Protein AF-A0A0F8VY96-F1 (afdb_monomer)

Organism: NCBI:txid412755

Foldseek 3Di:
DDDDDDDDDDDDDDDDDPPPDPPPDDDPPDDDDPPDDPVPCDQNNDPDDDQWHDDPPDIDGDDDDAAAADDQQAPQFRAWDDWDWAADVVVGWIKIWTWTAGPVRFWIWIFIDTDDPNDHGHRHPGTPDTDDGPFARKDWDADPPSWIWIDRPVDIDIHNPPDDDDPDDPPPPPPPPPPPPPVVPPPPPPDDD

Nearest PDB structures (foldseek):
  5flw-assembly2_B  TM=4.991E-01  e=1.238E+00  Bifidobacterium bifidum S17
  2ydp-assembly3_C  TM=4.463E-01  e=1.307E+00  Fusarium graminearum
  1db2-assembly1_A  TM=4.962E-01  e=1.716E+00  Homo sapiens
  6l4j-assembly2_B  TM=4.938E-01  e=2.133E+00  Dioscoreophyllum cumminsii
  4uer-assembly1_b  TM=5.150E-01  e=7.463E+00  Lachancea kluyveri

Radius of gyration: 34.17 Å; Cα contacts (8 Å, |Δi|>4): 225; chains: 1; bounding box: 110×85×67 Å

pLDDT: mean 72.34, std 17.38, range [39.09, 95.19]

Solvent-accessible surface area (backbone atoms only — not comparable to full-atom values): 12944 Å² total; per-residue (Å²): 138,84,84,80,81,84,84,80,83,81,78,85,76,85,77,78,79,82,74,91,74,77,77,86,74,77,79,86,84,75,82,90,66,90,87,58,62,91,85,62,70,49,95,85,61,70,88,79,65,77,67,41,40,85,51,88,99,44,78,38,73,53,87,78,86,74,62,61,46,80,64,82,47,24,82,78,31,63,43,74,78,37,72,44,80,48,76,45,80,82,73,74,46,40,38,38,39,33,38,19,19,32,89,87,61,54,46,41,34,34,25,38,23,65,53,55,81,82,45,53,30,61,29,65,86,39,76,78,46,75,53,63,77,76,47,50,86,46,50,76,44,81,44,86,89,81,22,40,35,39,38,24,89,79,54,77,48,74,46,60,76,96,63,75,84,84,89,73,82,84,80,82,65,94,64,73,83,76,76,70,68,68,73,70,66,72,73,74,80,78,75,90,130

Sequence (193 aa):
MKVLALIISLFFFSISTVQADGFFSYLFSGKWNPSEEPLLIGQNGFQDIQNLRYFQNHLRGVKGDIKVTETIANTPYYKPRSAYHFTKDNPTETHIIAQFFNEDLDDSVLSQNVTPPPNAGEFSGITLHQDVPGSKVGSFATVSGGNLAYANGEEVLIWGGNERPVHGFLLGIDQAADHWTEVYQNNSNTSVS

Secondary structure (DSSP, 8-state):
-------------------S-------------TTS-TT---TT--SS-SSEEEETTEEEEPPP----BSS-SSSS--EEEEEEEEEETTTTEEEEEEEEE-SSSS-EEEEEE-PPTTS-B-STT-EEEEPPTT----EEEEETTTEEEEE-SS-EEEE--S-----------S--SSSSSSTTTSSSS----

Mean predicted aligned error: 18.15 Å

Structure (mmCIF, N/CA/C/O backbone):
data_AF-A0A0F8VY96-F1
#
_entry.id   AF-A0A0F8VY96-F1
#
loop_
_atom_site.group_PDB
_atom_site.id
_atom_site.type_symbol
_atom_site.label_atom_id
_atom_site.label_alt_id
_atom_site.label_comp_id
_atom_site.label_asym_id
_atom_site.label_entity_id
_atom_site.label_seq_id
_atom_site.pdbx_PDB_ins_code
_atom_site.Cartn_x
_atom_site.Cartn_y
_atom_site.Cartn_z
_atom_site.occupancy
_atom_site.B_iso_or_equiv
_atom_site.auth_seq_id
_atom_site.auth_comp_id
_atom_site.auth_asym_id
_atom_site.auth_atom_id
_atom_site.pdbx_PDB_model_num
ATOM 1 N N . MET A 1 1 ? -22.929 72.404 -22.231 1.00 42.41 1 MET A N 1
ATOM 2 C CA . MET A 1 1 ? -22.158 71.684 -21.195 1.00 42.41 1 MET A CA 1
ATOM 3 C C . MET A 1 1 ? -22.998 70.514 -20.717 1.00 42.41 1 MET A C 1
ATOM 5 O O . MET A 1 1 ? -24.019 70.738 -20.085 1.00 42.41 1 MET A O 1
ATOM 9 N N . LYS A 1 2 ? -22.659 69.292 -21.139 1.00 39.09 2 LYS A N 1
ATOM 10 C CA . LYS A 1 2 ? -23.400 68.071 -20.793 1.00 39.09 2 LYS A CA 1
ATOM 11 C C . LYS A 1 2 ? -22.703 67.423 -19.600 1.00 39.09 2 LYS A C 1
ATOM 13 O O . LYS A 1 2 ? -21.535 67.065 -19.702 1.00 39.09 2 LYS A O 1
ATOM 18 N N . VAL A 1 3 ? -23.409 67.346 -18.477 1.00 39.41 3 VAL A N 1
ATOM 19 C CA . VAL A 1 3 ? -22.953 66.686 -17.252 1.00 39.41 3 VAL A CA 1
ATOM 20 C C . VAL A 1 3 ? -23.046 65.180 -17.486 1.00 39.41 3 VAL A C 1
ATOM 22 O O . VAL A 1 3 ? -24.135 64.655 -17.704 1.00 39.41 3 VAL A O 1
ATOM 25 N N . LEU A 1 4 ? -21.900 64.503 -17.515 1.00 40.12 4 LEU A N 1
ATOM 26 C CA . LEU A 1 4 ? -21.822 63.050 -17.618 1.00 40.12 4 LEU A CA 1
ATOM 27 C C . LEU A 1 4 ? -21.999 62.471 -16.209 1.00 40.12 4 LEU A C 1
ATOM 29 O O . LEU A 1 4 ? -21.139 62.645 -15.349 1.00 40.12 4 LEU A O 1
ATOM 33 N N . ALA A 1 5 ? -23.144 61.837 -15.964 1.00 49.69 5 ALA A N 1
ATOM 34 C CA . ALA A 1 5 ? -23.436 61.160 -14.709 1.00 49.69 5 ALA A CA 1
ATOM 35 C C . ALA A 1 5 ? -22.609 59.865 -14.610 1.00 49.69 5 ALA A C 1
ATOM 37 O O . ALA A 1 5 ? -22.782 58.945 -15.408 1.00 49.69 5 ALA A O 1
ATOM 38 N N . LEU A 1 6 ? -21.703 59.806 -13.634 1.00 42.72 6 LEU A N 1
ATOM 39 C CA . LEU A 1 6 ? -20.958 58.605 -13.264 1.00 42.72 6 LEU A CA 1
ATOM 40 C C . LEU A 1 6 ? -21.885 57.686 -12.449 1.00 42.72 6 LEU A C 1
ATOM 42 O O . LEU A 1 6 ? -22.202 57.984 -11.300 1.00 42.72 6 LEU A O 1
ATOM 46 N N . ILE A 1 7 ? -22.336 56.581 -13.043 1.00 55.09 7 ILE A N 1
ATOM 47 C CA . ILE A 1 7 ? -23.104 55.542 -12.345 1.00 55.09 7 ILE A CA 1
ATOM 48 C C . ILE A 1 7 ? -22.102 54.584 -11.690 1.00 55.09 7 ILE A C 1
ATOM 50 O O . ILE A 1 7 ? -21.487 53.762 -12.365 1.00 55.09 7 ILE A O 1
ATOM 54 N N . ILE A 1 8 ? -21.918 54.703 -10.374 1.00 48.12 8 ILE A N 1
ATOM 55 C CA . ILE A 1 8 ? -21.163 53.737 -9.565 1.00 48.12 8 ILE A CA 1
ATOM 56 C C . ILE A 1 8 ? -22.141 52.640 -9.130 1.00 48.12 8 ILE A C 1
ATOM 58 O O . ILE A 1 8 ? -23.014 52.868 -8.296 1.00 48.12 8 ILE A O 1
ATOM 62 N N . SER A 1 9 ? -22.008 51.450 -9.714 1.00 46.00 9 SER A N 1
ATOM 63 C CA . SER A 1 9 ? -22.753 50.257 -9.302 1.00 46.00 9 SER A CA 1
ATOM 64 C C . SER A 1 9 ? -22.149 49.693 -8.010 1.00 46.00 9 SER A C 1
ATOM 66 O O . SER A 1 9 ? -21.120 49.021 -8.050 1.00 46.00 9 SER A O 1
ATOM 68 N N . LEU A 1 10 ? -22.779 49.963 -6.863 1.00 45.22 10 LEU A N 1
ATOM 69 C CA . LEU A 1 10 ? -22.462 49.311 -5.587 1.00 45.22 10 LEU A CA 1
ATOM 70 C C . LEU A 1 10 ? -22.992 47.868 -5.600 1.00 45.22 10 LEU A C 1
ATOM 72 O O . LEU A 1 10 ? -24.184 47.630 -5.418 1.00 45.22 10 LEU A O 1
ATOM 76 N N . PHE A 1 11 ? -22.100 46.898 -5.806 1.00 42.88 11 PHE A N 1
ATOM 77 C CA . PHE A 1 11 ? -22.381 45.496 -5.501 1.00 42.88 11 PHE A CA 1
ATOM 78 C C . PHE A 1 11 ? -22.393 45.319 -3.979 1.00 42.88 11 PHE A C 1
ATOM 80 O O . PHE A 1 11 ? -21.357 45.420 -3.323 1.00 42.88 11 PHE A O 1
ATOM 87 N N . PHE A 1 12 ? -23.568 45.054 -3.413 1.00 46.31 12 PHE A N 1
ATOM 88 C CA . PHE A 1 12 ? -23.690 44.607 -2.030 1.00 46.31 12 PHE A CA 1
ATOM 89 C C . PHE A 1 12 ? -23.151 43.176 -1.923 1.00 46.31 12 PHE A C 1
ATOM 91 O O . PHE A 1 12 ? -23.836 42.219 -2.272 1.00 46.31 12 PHE A O 1
ATOM 98 N N . PHE A 1 13 ? -21.919 43.026 -1.438 1.00 46.69 13 PHE A N 1
ATOM 99 C CA . PHE A 1 13 ? -21.461 41.765 -0.865 1.00 46.69 13 PHE A CA 1
ATOM 100 C C . PHE A 1 13 ? -21.937 41.711 0.587 1.00 46.69 13 PHE A C 1
ATOM 102 O O . PHE A 1 13 ? -21.461 42.463 1.437 1.00 46.69 13 PHE A O 1
ATOM 109 N N . SER A 1 14 ? -22.888 40.830 0.884 1.00 46.50 14 SER A N 1
ATOM 110 C CA . SER A 1 14 ? -23.188 40.464 2.265 1.00 46.50 14 SER A CA 1
ATOM 111 C C . SER A 1 14 ? -22.054 39.579 2.781 1.00 46.50 14 SER A C 1
ATOM 113 O O . SER A 1 14 ? -21.974 38.402 2.443 1.00 46.50 14 SER A O 1
ATOM 115 N N . ILE A 1 15 ? -21.162 40.150 3.590 1.00 59.47 15 ILE A N 1
ATOM 116 C CA . ILE A 1 15 ? -20.252 39.379 4.438 1.00 59.47 15 ILE A CA 1
ATOM 117 C C . ILE A 1 15 ? -21.060 38.965 5.665 1.00 59.47 15 ILE A C 1
ATOM 119 O O . ILE A 1 15 ? -21.413 39.803 6.493 1.00 59.47 15 ILE A O 1
ATOM 123 N N . SER A 1 16 ? -21.378 37.679 5.788 1.00 50.84 16 SER A N 1
ATOM 124 C CA . SER A 1 16 ? -21.842 37.135 7.060 1.00 50.84 16 SER A CA 1
ATOM 125 C C . SER A 1 16 ? -20.653 37.057 8.013 1.00 50.84 16 SER A C 1
ATOM 127 O O . SER A 1 16 ? -19.744 36.248 7.822 1.00 50.84 16 SER A O 1
ATOM 129 N N . THR A 1 17 ? -20.655 37.891 9.048 1.00 48.28 17 THR A N 1
ATOM 130 C CA . THR A 1 17 ? -19.824 37.686 10.233 1.00 48.28 17 THR A CA 1
ATOM 131 C C . THR A 1 17 ? -20.293 36.403 10.915 1.00 48.28 17 THR A C 1
ATOM 133 O O . THR A 1 17 ? -21.413 36.353 11.424 1.00 48.28 17 THR A O 1
ATOM 136 N N . VAL A 1 18 ? -19.467 35.355 10.927 1.00 47.47 18 VAL A N 1
ATOM 137 C CA . VAL A 1 18 ? -19.698 34.219 11.826 1.00 47.47 18 VAL A CA 1
ATOM 138 C C . VAL A 1 18 ? -19.405 34.732 13.229 1.00 47.47 18 VAL A C 1
ATOM 140 O O . VAL A 1 18 ? -18.251 34.871 13.628 1.00 47.47 18 VAL A O 1
ATOM 143 N N . GLN A 1 19 ? -20.465 35.098 13.945 1.00 46.72 19 GLN A N 1
ATOM 144 C CA . GLN A 1 19 ? -20.407 35.365 15.371 1.00 46.72 19 GLN A CA 1
ATOM 145 C C . GLN A 1 19 ? -19.956 34.068 16.051 1.00 46.72 19 GLN A C 1
ATOM 147 O O . GLN A 1 19 ? -20.695 33.085 16.098 1.00 46.72 19 GLN A O 1
ATOM 152 N N . ALA A 1 20 ? -18.718 34.059 16.538 1.00 54.19 20 ALA A N 1
ATOM 153 C CA . ALA A 1 20 ? -18.257 33.068 17.490 1.00 54.19 20 ALA A CA 1
ATOM 154 C C . ALA A 1 20 ? -18.975 33.341 18.814 1.00 54.19 20 ALA A C 1
ATOM 156 O O . ALA A 1 20 ? -18.515 34.153 19.599 1.00 54.19 20 ALA A O 1
ATOM 157 N N . ASP A 1 21 ? -20.154 32.746 18.973 1.00 51.22 21 ASP A N 1
ATOM 158 C CA . ASP A 1 21 ? -20.778 32.418 20.259 1.00 51.22 21 ASP A CA 1
ATOM 159 C C . ASP A 1 21 ? -21.933 31.443 19.996 1.00 51.22 21 ASP A C 1
ATOM 161 O O . ASP A 1 21 ? -23.112 31.694 20.244 1.00 51.22 21 ASP A O 1
ATOM 165 N N . GLY A 1 22 ? -21.579 30.295 19.418 1.00 42.56 22 GLY A N 1
ATOM 166 C CA . GLY A 1 22 ? -22.449 29.131 19.414 1.00 42.56 22 GLY A CA 1
ATOM 167 C C . GLY A 1 22 ? -22.366 28.469 20.781 1.00 42.56 22 GLY A C 1
ATOM 168 O O . GLY A 1 22 ? -21.497 27.631 21.006 1.00 42.56 22 GLY A O 1
ATOM 169 N N . PHE A 1 23 ? -23.262 28.826 21.700 1.00 42.69 23 PHE A N 1
ATOM 170 C CA . PHE A 1 23 ? -23.574 27.926 22.805 1.00 42.69 23 PHE A CA 1
ATOM 171 C C . PHE A 1 23 ? -24.008 26.591 22.192 1.00 42.69 23 PHE A C 1
ATOM 173 O O . PHE A 1 23 ? -25.037 26.511 21.520 1.00 42.69 23 PHE A O 1
ATOM 180 N N . PHE A 1 24 ? -23.221 25.540 22.410 1.00 45.12 24 PHE A N 1
ATOM 181 C CA . PHE A 1 24 ? -23.640 24.174 22.135 1.00 45.12 24 PHE A CA 1
ATOM 182 C C . PHE A 1 24 ? -24.755 23.809 23.123 1.00 45.12 24 PHE A C 1
ATOM 184 O O . PHE A 1 24 ? -24.505 23.256 24.191 1.00 45.12 24 PHE A O 1
ATOM 191 N N . SER A 1 25 ? -26.000 24.169 22.809 1.00 51.28 25 SER A N 1
ATOM 192 C CA . SER A 1 25 ? -27.158 23.622 23.506 1.00 51.28 25 SER A CA 1
ATOM 193 C C . SER A 1 25 ? -27.548 22.321 22.814 1.00 51.28 25 SER A C 1
ATOM 195 O O . SER A 1 25 ? -28.186 22.319 21.759 1.00 51.28 25 SER A O 1
ATOM 197 N N . TYR A 1 26 ? -27.138 21.204 23.396 1.00 50.28 26 TYR A N 1
ATOM 198 C CA . TYR A 1 26 ? -27.617 19.887 23.003 1.00 50.28 26 TYR A CA 1
ATOM 199 C C . TYR A 1 26 ? -29.055 19.764 23.520 1.00 50.28 26 TYR A C 1
ATOM 201 O O . TYR A 1 26 ? -29.298 19.808 24.726 1.00 50.28 26 TYR A O 1
ATOM 209 N N . LEU A 1 27 ? -30.028 19.663 22.615 1.00 45.12 27 LEU A N 1
ATOM 210 C CA . LEU A 1 27 ? -31.379 19.246 22.979 1.00 45.12 27 LEU A CA 1
ATOM 211 C C . LEU A 1 27 ? -31.286 17.813 23.514 1.00 45.12 27 LEU A C 1
ATOM 213 O O . LEU A 1 27 ? -31.007 16.883 22.762 1.00 45.12 27 LEU A O 1
ATOM 217 N N . PHE A 1 28 ? -31.503 17.646 24.819 1.00 48.88 28 PHE A N 1
ATOM 218 C CA . PHE A 1 28 ? -31.602 16.339 25.461 1.00 48.88 28 PHE A CA 1
ATOM 219 C C . PHE A 1 28 ? -32.801 15.577 24.882 1.00 48.88 28 PHE A C 1
ATOM 221 O O . PHE A 1 28 ? -33.939 15.785 25.302 1.00 48.88 28 PHE A O 1
ATOM 228 N N . SER A 1 29 ? -32.566 14.684 23.921 1.00 56.28 29 SER A N 1
ATOM 229 C CA . SER A 1 29 ? -33.579 13.736 23.454 1.00 56.28 29 SER A CA 1
ATOM 230 C C . SER A 1 29 ? -33.400 12.385 24.148 1.00 56.28 29 SER A C 1
ATOM 232 O O . SER A 1 29 ? -32.994 11.399 23.535 1.00 56.28 29 SER A O 1
ATOM 234 N N . GLY A 1 30 ? -33.705 12.340 25.444 1.00 52.94 30 GLY A N 1
ATOM 235 C CA . GLY A 1 30 ? -33.857 11.089 26.182 1.00 52.94 30 GLY A CA 1
ATOM 236 C C . GLY A 1 30 ? -35.336 10.768 26.375 1.00 52.94 30 GLY A C 1
ATOM 237 O O . GLY A 1 30 ? -36.088 11.598 26.885 1.00 52.94 30 GLY A O 1
ATOM 238 N N . LYS A 1 31 ? -35.787 9.568 25.988 1.00 61.81 31 LYS A N 1
ATOM 239 C CA . LYS A 1 31 ? -37.123 9.086 26.369 1.00 61.81 31 LYS A CA 1
ATOM 240 C C . LYS A 1 31 ? -37.030 8.468 27.761 1.00 61.81 31 LYS A C 1
ATOM 242 O O . LYS A 1 31 ? -36.370 7.450 27.940 1.00 61.81 31 LYS A O 1
ATOM 247 N N . TRP A 1 32 ? -37.709 9.066 28.733 1.00 58.72 32 TRP A N 1
ATOM 248 C CA . TRP A 1 32 ? -37.925 8.458 30.045 1.00 58.72 32 TRP A CA 1
ATOM 249 C C . TRP A 1 32 ? -38.667 7.121 29.872 1.00 58.72 32 TRP A C 1
ATOM 251 O O . TRP A 1 32 ? -39.792 7.103 29.368 1.00 58.72 32 TRP A O 1
ATOM 261 N N . ASN A 1 33 ? -38.031 6.006 30.246 1.00 60.75 33 ASN A N 1
ATOM 262 C CA . ASN A 1 33 ? -38.620 4.664 30.195 1.00 60.75 33 ASN A CA 1
ATOM 263 C C . ASN A 1 33 ? -38.586 4.019 31.593 1.00 60.75 33 ASN A C 1
ATOM 265 O O . ASN A 1 33 ? -37.665 3.268 31.898 1.00 60.75 33 ASN A O 1
ATOM 269 N N . PRO A 1 34 ? -39.568 4.313 32.461 1.00 61.97 34 PRO A N 1
ATOM 270 C CA . PRO A 1 34 ? -39.619 3.773 33.820 1.00 61.97 34 PRO A CA 1
ATOM 271 C C . PRO A 1 34 ? -40.101 2.314 33.876 1.00 61.97 34 PRO A C 1
ATOM 273 O O . PRO A 1 34 ? -40.199 1.754 34.964 1.00 61.97 34 PRO A O 1
ATOM 276 N N . SER A 1 35 ? -40.461 1.719 32.732 1.00 64.38 35 SER A N 1
ATOM 277 C CA . SER A 1 35 ? -41.012 0.360 32.643 1.00 64.38 35 SER A CA 1
ATOM 278 C C . SER A 1 35 ? -39.980 -0.742 32.392 1.00 64.38 35 SER A C 1
ATOM 280 O O . SER A 1 35 ? -40.352 -1.911 32.435 1.00 64.38 35 SER A O 1
ATOM 282 N N . GLU A 1 36 ? -38.713 -0.410 32.137 1.00 61.03 36 GLU A N 1
ATOM 283 C CA . GLU A 1 36 ? -37.640 -1.402 31.963 1.00 61.03 36 GLU A CA 1
ATOM 284 C C . GLU A 1 36 ? -36.759 -1.502 33.216 1.00 61.03 36 GLU A C 1
ATOM 286 O O . GLU A 1 36 ? -36.560 -0.518 33.932 1.00 61.03 36 GLU A O 1
ATOM 291 N N . GLU A 1 37 ? -36.242 -2.704 33.503 1.00 59.25 37 GLU A N 1
ATOM 292 C CA . GLU A 1 37 ? -35.322 -2.916 34.623 1.00 59.25 37 GLU A CA 1
ATOM 293 C C . GLU A 1 37 ? -34.049 -2.066 34.440 1.00 59.25 37 GLU A C 1
ATOM 295 O O . GLU A 1 37 ? -33.386 -2.177 33.409 1.00 59.25 37 GLU A O 1
ATOM 300 N N . PRO A 1 38 ? -33.628 -1.276 35.447 1.00 54.91 38 PRO A N 1
ATOM 301 C CA . PRO A 1 38 ? -32.491 -0.354 35.326 1.00 54.91 38 PRO A CA 1
ATOM 302 C C . PRO A 1 38 ? -31.129 -1.051 35.146 1.00 54.91 38 PRO A C 1
ATOM 304 O O . PRO A 1 38 ? -30.137 -0.395 34.841 1.00 54.91 38 PRO A O 1
ATOM 307 N N . LEU A 1 39 ? -31.069 -2.372 35.341 1.00 58.66 39 LEU A N 1
ATOM 308 C CA . LEU A 1 39 ? -29.887 -3.212 35.114 1.00 58.66 39 LEU A CA 1
ATOM 309 C C . LEU A 1 39 ? -29.779 -3.726 33.671 1.00 58.66 39 LEU A C 1
ATOM 311 O O . LEU A 1 39 ? -28.703 -4.152 33.252 1.00 58.66 39 LEU A O 1
ATOM 315 N N . LEU A 1 40 ? -30.869 -3.670 32.904 1.00 56.66 40 LEU A N 1
ATOM 316 C CA . LEU A 1 40 ? -30.920 -4.075 31.507 1.00 56.66 40 LEU A CA 1
ATOM 317 C C . LEU A 1 40 ? -30.898 -2.816 30.642 1.00 56.66 40 LEU A C 1
ATOM 319 O O . LEU A 1 40 ? -31.917 -2.397 30.100 1.00 56.66 40 LEU A O 1
ATOM 323 N N . ILE A 1 41 ? -29.719 -2.203 30.495 1.00 57.72 41 ILE A N 1
ATOM 324 C CA . ILE A 1 41 ? -29.515 -1.204 29.441 1.00 57.72 41 ILE A CA 1
ATOM 325 C C . ILE A 1 41 ? -29.621 -1.951 28.104 1.00 57.72 41 ILE A C 1
ATOM 327 O O . ILE A 1 41 ? -28.656 -2.542 27.615 1.00 57.72 41 ILE A O 1
ATOM 331 N N . GLY A 1 42 ? -30.832 -1.995 27.549 1.00 59.91 42 GLY A N 1
ATOM 332 C CA . GLY A 1 42 ? -31.099 -2.575 26.240 1.00 59.91 42 GLY A CA 1
ATOM 333 C C . GLY A 1 42 ? -30.388 -1.802 25.126 1.00 59.91 42 GLY A C 1
ATOM 334 O O . GLY A 1 42 ? -29.782 -0.754 25.345 1.00 59.91 42 GLY A O 1
ATOM 335 N N . GLN A 1 43 ? -30.517 -2.280 23.888 1.00 55.88 43 GLN A N 1
ATOM 336 C CA . GLN A 1 43 ? -29.925 -1.649 22.697 1.00 55.88 43 GLN A CA 1
ATOM 337 C C . GLN A 1 43 ? -30.254 -0.144 22.561 1.00 55.88 43 GLN A C 1
ATOM 339 O O . GLN A 1 43 ? -29.479 0.602 21.968 1.00 55.88 43 GLN A O 1
ATOM 344 N N . ASN A 1 44 ? -31.371 0.303 23.144 1.00 54.94 44 ASN A N 1
ATOM 345 C CA . ASN A 1 44 ? -31.862 1.682 23.094 1.00 54.94 44 ASN A CA 1
ATOM 346 C C . ASN A 1 44 ? -31.471 2.538 24.317 1.00 54.94 44 ASN A C 1
ATOM 348 O O . ASN A 1 44 ? -31.830 3.713 24.372 1.00 54.94 44 ASN A O 1
ATOM 352 N N . GLY A 1 45 ? -30.788 1.966 25.315 1.00 56.88 45 GLY A N 1
ATOM 353 C CA . GLY A 1 45 ? -30.442 2.647 26.570 1.00 56.88 45 GLY A CA 1
ATOM 354 C C . GLY A 1 45 ? -29.085 3.362 26.560 1.00 56.88 45 GLY A C 1
ATOM 355 O O . GLY A 1 45 ? -28.739 4.037 27.525 1.00 56.88 45 GLY A O 1
ATOM 356 N N . PHE A 1 46 ? -28.315 3.243 25.477 1.00 58.72 46 PHE A N 1
ATOM 357 C CA . PHE A 1 46 ? -27.018 3.901 25.323 1.00 58.72 46 PHE A CA 1
ATOM 358 C C . PHE A 1 46 ? -27.181 5.208 24.537 1.00 58.72 46 PHE A C 1
ATOM 360 O O . PHE A 1 46 ? -27.248 5.188 23.312 1.00 58.72 46 PHE A O 1
ATOM 367 N N . GLN A 1 47 ? -27.275 6.339 25.244 1.00 55.81 47 GLN A N 1
ATOM 368 C CA . GLN A 1 47 ? -27.477 7.663 24.630 1.00 55.81 47 GLN A CA 1
ATOM 369 C C . GLN A 1 47 ? -26.166 8.394 24.279 1.00 55.81 47 GLN A C 1
ATOM 371 O O . GLN A 1 47 ? -26.179 9.205 23.364 1.00 55.81 47 GLN A O 1
ATOM 376 N N . ASP A 1 48 ? -25.031 8.041 24.904 1.00 56.78 48 ASP A N 1
ATOM 377 C CA . ASP A 1 48 ? -23.780 8.826 24.812 1.00 56.78 48 ASP A CA 1
ATOM 378 C C . ASP A 1 48 ? -22.519 8.020 24.463 1.00 56.78 48 ASP A C 1
ATOM 380 O O . ASP A 1 48 ? -21.390 8.477 24.657 1.00 56.78 48 ASP A O 1
ATOM 384 N N . ILE A 1 49 ? -22.659 6.802 23.942 1.00 58.03 49 ILE A N 1
ATOM 385 C CA . ILE A 1 49 ? -21.478 5.986 23.658 1.00 58.03 49 ILE A CA 1
ATOM 386 C C . ILE A 1 49 ? -20.942 6.279 22.255 1.00 58.03 49 ILE A C 1
ATOM 388 O O . ILE A 1 49 ? -21.357 5.680 21.266 1.00 58.03 49 ILE A O 1
ATOM 392 N N . GLN A 1 50 ? -19.993 7.213 22.176 1.00 59.69 50 GLN A N 1
ATOM 393 C CA . GLN A 1 50 ? -19.223 7.484 20.961 1.00 59.69 50 GLN A CA 1
ATOM 394 C C . GLN A 1 50 ? -18.109 6.443 20.787 1.00 59.69 50 GLN A C 1
ATOM 396 O O . GLN A 1 50 ? -17.476 6.017 21.752 1.00 59.69 50 GLN A O 1
ATOM 401 N N . ASN A 1 51 ? -17.868 6.015 19.546 1.00 63.88 51 ASN A N 1
ATOM 402 C CA . ASN A 1 51 ? -16.857 5.018 19.168 1.00 63.88 51 ASN A CA 1
ATOM 403 C C . ASN A 1 51 ? -16.983 3.629 19.819 1.00 63.88 51 ASN A C 1
ATOM 405 O O . ASN A 1 51 ? -16.097 2.801 19.614 1.00 63.88 51 ASN A O 1
ATOM 409 N N . LEU A 1 52 ? -18.082 3.311 20.515 1.00 70.56 52 LEU A N 1
ATOM 410 C CA . LEU A 1 52 ? -18.443 1.931 20.849 1.00 70.56 52 LEU A CA 1
ATOM 411 C C . LEU A 1 52 ? -19.860 1.621 20.348 1.00 70.56 52 LEU A C 1
ATOM 413 O O . LEU A 1 52 ? -20.746 2.469 20.338 1.00 70.56 52 LEU A O 1
ATOM 417 N N . ARG A 1 53 ? -20.072 0.381 19.925 1.00 68.75 53 ARG A N 1
ATOM 418 C CA . ARG A 1 53 ? -21.352 -0.170 19.490 1.00 68.75 53 ARG A CA 1
ATOM 419 C C . ARG A 1 53 ? -21.723 -1.336 20.401 1.00 68.75 53 ARG A C 1
ATOM 421 O O . ARG A 1 53 ? -20.857 -2.073 20.872 1.00 68.75 53 ARG A O 1
ATOM 428 N N . TYR A 1 54 ? -23.022 -1.522 20.607 1.00 67.69 54 TYR A N 1
ATOM 429 C CA . TYR A 1 54 ? -23.565 -2.687 21.295 1.00 67.69 54 TYR A CA 1
ATOM 430 C C . TYR A 1 54 ? -23.239 -3.982 20.533 1.00 67.69 54 TYR A C 1
ATOM 432 O O . TYR A 1 54 ? -23.524 -4.095 19.337 1.00 67.69 54 TYR A O 1
ATOM 440 N N . PHE A 1 55 ? -22.650 -4.960 21.217 1.00 67.00 55 PHE A N 1
ATOM 441 C CA . PHE A 1 55 ? -22.415 -6.300 20.691 1.00 67.00 55 PHE A CA 1
ATOM 442 C C . PHE A 1 55 ? -22.827 -7.331 21.742 1.00 67.00 55 PHE A C 1
ATOM 444 O O . PHE A 1 55 ? -22.052 -7.678 22.632 1.00 67.00 55 PHE A O 1
ATOM 451 N N . GLN A 1 56 ? -24.060 -7.831 21.626 1.00 75.50 56 GLN A N 1
ATOM 452 C CA . GLN A 1 56 ? -24.643 -8.740 22.619 1.00 75.50 56 GLN A CA 1
ATOM 453 C C . GLN A 1 56 ? -24.516 -8.131 24.028 1.00 75.50 56 GLN A C 1
ATOM 455 O O . GLN A 1 56 ? -24.906 -6.996 24.237 1.00 75.50 56 GLN A O 1
ATOM 460 N N . ASN A 1 57 ? -23.902 -8.826 24.984 1.00 70.69 57 ASN A N 1
ATOM 461 C CA . ASN A 1 57 ? -23.852 -8.391 26.380 1.00 70.69 57 ASN A CA 1
ATOM 462 C C . ASN A 1 57 ? -22.696 -7.423 26.705 1.00 70.69 57 ASN A C 1
ATOM 464 O O . ASN A 1 57 ? -22.456 -7.152 27.880 1.00 70.69 57 ASN A O 1
ATOM 468 N N . HIS A 1 58 ? -21.947 -6.928 25.714 1.00 69.62 58 HIS A N 1
ATOM 469 C CA . HIS A 1 58 ? -20.855 -5.978 25.943 1.00 69.62 58 HIS A CA 1
ATOM 470 C C . HIS A 1 58 ? -20.770 -4.898 24.860 1.00 69.62 58 HIS A C 1
ATOM 472 O O . HIS A 1 58 ? -21.309 -5.015 23.761 1.00 69.62 58 HIS A O 1
ATOM 478 N N . LEU A 1 59 ? -20.063 -3.818 25.178 1.00 75.44 59 LEU A N 1
ATOM 479 C CA . LEU A 1 59 ? -19.733 -2.761 24.229 1.00 75.44 59 LEU A CA 1
ATOM 480 C C . LEU A 1 59 ? -18.446 -3.132 23.489 1.00 75.44 59 LEU A C 1
ATOM 482 O O . LEU A 1 59 ? -17.494 -3.625 24.093 1.00 75.44 59 LEU A O 1
ATOM 486 N N . ARG A 1 60 ? -18.401 -2.887 22.181 1.00 77.44 60 ARG A N 1
ATOM 487 C CA . ARG A 1 60 ? -17.205 -3.080 21.351 1.00 77.44 60 ARG A CA 1
ATOM 488 C C . ARG A 1 60 ? -16.868 -1.787 20.623 1.00 77.44 60 ARG A C 1
ATOM 490 O O . ARG A 1 60 ? -17.773 -1.111 20.157 1.00 77.44 60 ARG A O 1
ATOM 497 N N . GLY A 1 61 ? -15.581 -1.490 20.453 1.00 74.94 61 GLY A N 1
ATOM 498 C CA . GLY A 1 61 ? -15.127 -0.389 19.601 1.00 74.94 61 GLY A CA 1
ATOM 499 C C . GLY A 1 61 ? -15.712 -0.437 18.186 1.00 74.94 61 GLY A C 1
ATOM 500 O O . GLY A 1 61 ? -15.771 -1.499 17.560 1.00 74.94 61 GLY A O 1
ATOM 501 N N . VAL A 1 62 ? -16.147 0.714 17.677 1.00 70.44 62 VAL A N 1
ATOM 502 C CA . VAL A 1 62 ? -16.485 0.884 16.261 1.00 70.44 62 VAL A CA 1
ATOM 503 C C . VAL A 1 62 ? -15.172 0.891 15.483 1.00 70.44 62 VAL A C 1
ATOM 505 O O . VAL A 1 62 ? -14.254 1.631 15.827 1.00 70.44 62 VAL A O 1
ATOM 508 N N . LYS A 1 63 ? -15.062 0.044 14.452 1.00 72.44 63 LYS A N 1
ATOM 509 C CA . LYS A 1 63 ? -13.925 0.119 13.528 1.00 72.44 63 LYS A CA 1
ATOM 510 C C . LYS A 1 63 ? -13.980 1.482 12.843 1.00 72.44 63 LYS A C 1
ATOM 512 O O . LYS A 1 63 ? -14.984 1.794 12.210 1.00 72.44 63 LYS A O 1
ATOM 517 N N . GLY A 1 64 ? -12.944 2.285 13.047 1.00 70.94 64 GLY A N 1
ATOM 518 C CA . GLY A 1 64 ? -12.774 3.548 12.347 1.00 70.94 64 GLY A CA 1
ATOM 519 C C . GLY A 1 64 ? -12.105 3.322 11.000 1.00 70.94 64 GLY A C 1
ATOM 520 O O . GLY A 1 64 ? -11.311 2.393 10.851 1.00 70.94 64 GLY A O 1
ATOM 521 N N . ASP A 1 65 ? -12.401 4.213 10.065 1.00 79.06 65 ASP A N 1
ATOM 522 C CA . ASP A 1 65 ? -11.658 4.351 8.822 1.00 79.06 65 ASP A CA 1
ATOM 523 C C . ASP A 1 65 ? -10.785 5.600 8.925 1.00 79.06 65 ASP A C 1
ATOM 525 O O . ASP A 1 65 ? -11.173 6.601 9.534 1.00 79.06 65 ASP A O 1
ATOM 529 N N . ILE A 1 66 ? -9.597 5.539 8.334 1.00 80.06 66 ILE A N 1
ATOM 530 C CA . ILE A 1 66 ? -8.708 6.689 8.228 1.00 80.06 66 ILE A CA 1
ATOM 531 C C . ILE A 1 66 ? -8.651 7.141 6.775 1.00 80.06 66 ILE A C 1
ATOM 533 O O . ILE A 1 66 ? -8.550 6.330 5.854 1.00 80.06 66 ILE A O 1
ATOM 537 N N . LYS A 1 67 ? -8.718 8.454 6.565 1.00 83.62 67 LYS A N 1
ATOM 538 C CA . LYS A 1 67 ? -8.493 9.047 5.253 1.00 83.62 67 LYS A CA 1
ATOM 539 C C . LYS A 1 67 ? -7.007 8.902 4.902 1.00 83.62 67 LYS A C 1
ATOM 541 O O . LYS A 1 67 ? -6.157 9.383 5.639 1.00 83.62 67 LYS A O 1
ATOM 546 N N . VAL A 1 68 ? -6.708 8.232 3.788 1.00 83.88 68 VAL A N 1
ATOM 547 C CA . VAL A 1 68 ? -5.325 7.975 3.337 1.00 83.88 68 VAL A CA 1
ATOM 548 C C . VAL A 1 68 ? -4.835 9.029 2.334 1.00 83.88 68 VAL A C 1
ATOM 550 O O . VAL A 1 68 ? -3.635 9.281 2.259 1.00 83.88 68 VAL A O 1
AT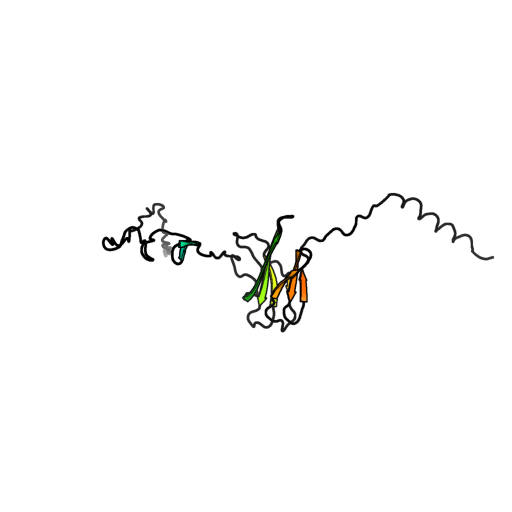OM 553 N N . THR A 1 69 ? -5.740 9.683 1.596 1.00 82.50 69 THR A N 1
ATOM 554 C CA . THR A 1 69 ? -5.404 10.726 0.608 1.00 82.50 69 THR A CA 1
ATOM 555 C C . THR A 1 69 ? -6.229 11.978 0.796 1.00 82.50 69 THR A C 1
ATOM 557 O O . THR A 1 69 ? -7.421 11.862 1.068 1.00 82.50 69 THR A O 1
ATOM 560 N N . GLU A 1 70 ? -5.644 13.166 0.635 1.00 77.69 70 GLU A N 1
ATOM 561 C CA . GLU A 1 70 ? -6.395 14.427 0.727 1.00 77.69 70 GLU A CA 1
ATOM 562 C C . GLU A 1 70 ? -7.149 14.763 -0.555 1.00 77.69 70 GLU A C 1
ATOM 564 O O . GLU A 1 70 ? -8.318 15.167 -0.475 1.00 77.69 70 GLU A O 1
ATOM 569 N N . THR A 1 71 ? -6.500 14.535 -1.698 1.00 81.12 71 THR A N 1
ATOM 570 C CA . THR A 1 71 ? -7.010 14.819 -3.041 1.00 81.12 71 THR A CA 1
ATOM 571 C C . THR A 1 71 ? -7.188 13.535 -3.873 1.00 81.12 71 THR A C 1
ATOM 573 O O . THR A 1 71 ? -7.310 12.435 -3.317 1.00 81.12 71 THR A O 1
ATOM 576 N N . ILE A 1 72 ? -7.295 13.664 -5.204 1.00 78.25 72 ILE A N 1
ATOM 577 C CA . ILE A 1 72 ? -7.378 12.518 -6.122 1.00 78.25 72 ILE A CA 1
ATOM 578 C C . ILE A 1 72 ? -6.086 11.716 -5.986 1.00 78.25 72 ILE A C 1
ATOM 580 O O . ILE A 1 72 ? -5.011 12.228 -6.273 1.00 78.25 72 ILE A O 1
ATOM 584 N N . ALA A 1 73 ? -6.215 10.452 -5.574 1.00 73.00 73 ALA A N 1
ATOM 585 C CA . ALA A 1 73 ? -5.084 9.630 -5.159 1.00 73.00 73 ALA A CA 1
ATOM 586 C C . ALA A 1 73 ? -3.955 9.590 -6.201 1.00 73.00 73 ALA A C 1
ATOM 588 O O . ALA A 1 73 ? -2.796 9.800 -5.854 1.00 73.00 73 ALA A O 1
ATOM 589 N N . ASN A 1 74 ? -4.287 9.353 -7.472 1.00 78.44 74 ASN A N 1
ATOM 590 C CA . ASN A 1 74 ? -3.326 9.344 -8.565 1.00 78.44 74 ASN A CA 1
ATOM 591 C C . ASN A 1 74 ? -4.036 9.694 -9.893 1.00 78.44 74 ASN A C 1
ATOM 593 O O . ASN A 1 74 ? -5.205 9.366 -10.091 1.00 78.44 74 ASN A O 1
ATOM 597 N N . THR A 1 75 ? -3.359 10.427 -10.780 1.00 82.81 75 THR A N 1
ATOM 598 C CA . THR A 1 75 ? -3.893 10.889 -12.073 1.00 82.81 75 THR A CA 1
ATOM 599 C C . THR A 1 75 ? -2.905 10.494 -13.173 1.00 82.81 75 THR A C 1
ATOM 601 O O . THR A 1 75 ? -1.729 10.826 -13.044 1.00 82.81 75 THR A O 1
ATOM 604 N N . PRO A 1 76 ? -3.323 9.807 -14.253 1.00 85.38 76 PRO A N 1
ATOM 605 C CA . PRO A 1 76 ? -4.697 9.454 -14.639 1.00 85.38 76 PRO A CA 1
ATOM 606 C C . PRO A 1 76 ? -5.264 8.190 -13.958 1.00 85.38 76 PRO A C 1
ATOM 608 O O . PRO A 1 76 ? -6.385 7.790 -14.255 1.00 85.38 76 PRO A O 1
ATOM 611 N N . TYR A 1 77 ? -4.521 7.556 -13.050 1.00 87.88 77 TYR A N 1
ATOM 612 C CA . TYR A 1 77 ? -4.895 6.279 -12.433 1.00 87.88 77 TYR A CA 1
ATOM 613 C C . TYR A 1 77 ? -5.613 6.471 -11.093 1.00 87.88 77 TYR A C 1
ATOM 615 O O . TYR A 1 77 ? -5.001 6.413 -10.034 1.00 87.88 77 TYR A O 1
ATOM 623 N N . TYR A 1 78 ? -6.922 6.705 -11.106 1.00 87.75 78 TYR A N 1
ATOM 624 C CA . TYR A 1 78 ? -7.666 7.097 -9.898 1.00 87.75 78 TYR A CA 1
ATOM 625 C C . TYR A 1 78 ? -8.472 5.960 -9.247 1.00 87.75 78 TYR A C 1
ATOM 627 O O . TYR A 1 78 ? -9.163 6.194 -8.252 1.00 87.75 78 TYR A O 1
ATOM 635 N N . LYS A 1 79 ? -8.407 4.728 -9.774 1.00 89.44 79 LYS A N 1
ATOM 636 C CA . LYS A 1 79 ? -9.182 3.579 -9.265 1.00 89.44 79 LYS A CA 1
ATOM 637 C C . LYS A 1 79 ? -8.293 2.592 -8.490 1.00 89.44 79 LYS A C 1
ATOM 639 O O . LYS A 1 79 ? -7.766 1.665 -9.107 1.00 89.44 79 LYS A O 1
ATOM 644 N N . PRO A 1 80 ? -8.129 2.729 -7.158 1.00 90.06 80 PRO A N 1
ATOM 645 C CA . PRO A 1 80 ? -7.404 1.739 -6.366 1.00 90.06 80 PRO A CA 1
ATOM 646 C C . PRO A 1 80 ? -8.175 0.413 -6.319 1.00 90.06 80 PRO A C 1
ATOM 648 O O . PRO A 1 80 ? -9.392 0.400 -6.110 1.00 90.06 80 PRO A O 1
ATOM 651 N N . ARG A 1 81 ? -7.479 -0.712 -6.505 1.00 92.62 81 ARG A N 1
ATOM 652 C CA . ARG A 1 81 ? -8.085 -2.062 -6.454 1.00 92.62 81 ARG A CA 1
ATOM 653 C C . ARG A 1 81 ? -7.486 -2.967 -5.394 1.00 92.62 81 ARG A C 1
ATOM 655 O O . ARG A 1 81 ? -8.177 -3.842 -4.881 1.00 92.62 81 ARG A O 1
ATOM 662 N N . SER A 1 82 ? -6.223 -2.747 -5.072 1.00 92.75 82 SER A N 1
ATOM 663 C CA . SER A 1 82 ? -5.483 -3.527 -4.095 1.00 92.75 82 SER A CA 1
ATOM 664 C C . SER A 1 82 ? -4.474 -2.616 -3.419 1.00 92.75 82 SER A C 1
ATOM 666 O O . SER A 1 82 ? -3.926 -1.719 -4.063 1.00 92.75 82 SER A O 1
ATOM 668 N N . ALA A 1 83 ? -4.252 -2.814 -2.126 1.00 92.44 83 ALA A N 1
ATOM 669 C CA . ALA A 1 83 ? -3.306 -2.023 -1.361 1.00 92.44 83 ALA A CA 1
ATOM 670 C C . ALA A 1 83 ? -2.682 -2.847 -0.238 1.00 92.44 83 ALA A C 1
ATOM 672 O O . ALA A 1 83 ? -3.287 -3.790 0.278 1.00 92.44 83 ALA A O 1
ATOM 673 N N . TYR A 1 84 ? -1.479 -2.452 0.152 1.00 92.94 84 TYR A N 1
ATOM 674 C CA . TYR A 1 84 ? -0.718 -3.048 1.230 1.00 92.94 84 TYR A CA 1
ATOM 675 C C . TYR A 1 84 ? -0.080 -1.955 2.078 1.00 92.94 84 TYR A C 1
ATOM 677 O O . TYR A 1 84 ? 0.533 -1.028 1.552 1.00 92.94 84 TYR A O 1
ATOM 685 N N . HIS A 1 85 ? -0.215 -2.073 3.397 1.00 91.81 85 HIS A N 1
ATOM 686 C CA . HIS A 1 85 ? 0.464 -1.192 4.338 1.00 91.81 85 HIS A CA 1
ATOM 687 C C . HIS A 1 85 ? 1.661 -1.923 4.929 1.00 91.81 85 HIS A C 1
ATOM 689 O O . HIS A 1 85 ? 1.515 -2.900 5.661 1.00 91.81 85 HIS A O 1
ATOM 695 N N . PHE A 1 86 ? 2.845 -1.439 4.582 1.00 87.88 86 PHE A N 1
ATOM 696 C CA . PHE A 1 86 ? 4.110 -1.875 5.135 1.00 87.88 86 PHE A CA 1
ATOM 697 C C . PHE A 1 86 ? 4.575 -0.887 6.207 1.00 87.88 86 PHE A C 1
ATOM 699 O O . PHE A 1 86 ? 4.608 0.323 5.983 1.00 87.88 86 PHE A O 1
ATOM 706 N N . THR A 1 87 ? 4.961 -1.410 7.366 1.00 87.38 87 THR A N 1
ATOM 707 C CA . THR A 1 87 ? 5.505 -0.636 8.486 1.00 87.38 87 THR A CA 1
ATOM 708 C C . THR A 1 87 ? 6.786 -1.282 8.979 1.00 87.38 87 THR A C 1
ATOM 710 O O . THR A 1 87 ? 6.830 -2.503 9.155 1.00 87.38 87 THR A O 1
ATOM 713 N N . LYS A 1 88 ? 7.799 -0.467 9.258 1.00 80.62 88 LYS A N 1
ATOM 714 C CA . LYS A 1 88 ? 9.069 -0.901 9.839 1.00 80.62 88 LYS A CA 1
ATOM 715 C C . LYS A 1 88 ? 9.454 0.042 10.971 1.00 80.62 88 LYS A C 1
ATOM 717 O O . LYS A 1 88 ? 9.300 1.254 10.851 1.00 80.62 88 LYS A O 1
ATOM 722 N N . ASP A 1 89 ? 9.986 -0.523 12.049 1.00 82.75 89 ASP A N 1
ATOM 723 C CA . ASP A 1 89 ? 10.337 0.254 13.240 1.00 82.75 89 ASP A CA 1
ATOM 724 C C . ASP A 1 89 ? 11.735 0.887 13.156 1.00 82.75 89 ASP A C 1
ATOM 726 O O . ASP A 1 89 ? 11.952 1.955 13.726 1.00 82.75 89 ASP A O 1
ATOM 730 N N . ASN A 1 90 ? 12.685 0.260 12.447 1.00 76.56 90 ASN A N 1
ATOM 731 C CA . ASN A 1 90 ? 14.071 0.730 12.365 1.00 76.56 90 ASN A CA 1
ATOM 732 C C . ASN A 1 90 ? 14.708 0.533 10.966 1.00 76.56 90 ASN A C 1
ATOM 734 O O . ASN A 1 90 ? 14.968 -0.617 10.597 1.00 76.56 90 ASN A O 1
ATOM 738 N N . PRO A 1 91 ? 14.996 1.616 10.217 1.00 78.25 91 PRO A N 1
ATOM 739 C CA . PRO A 1 91 ? 14.543 2.981 10.474 1.00 78.25 91 PRO A CA 1
ATOM 740 C C . PRO A 1 91 ? 13.013 3.026 10.467 1.00 78.25 91 PRO A C 1
ATOM 742 O O . PRO A 1 91 ? 12.362 2.184 9.851 1.00 78.25 91 PRO A O 1
ATOM 745 N N . THR A 1 92 ? 12.440 3.986 11.188 1.00 84.25 92 THR A N 1
ATOM 746 C CA . THR A 1 92 ? 10.987 4.137 11.243 1.00 84.25 92 THR A CA 1
ATOM 747 C C . THR A 1 92 ? 10.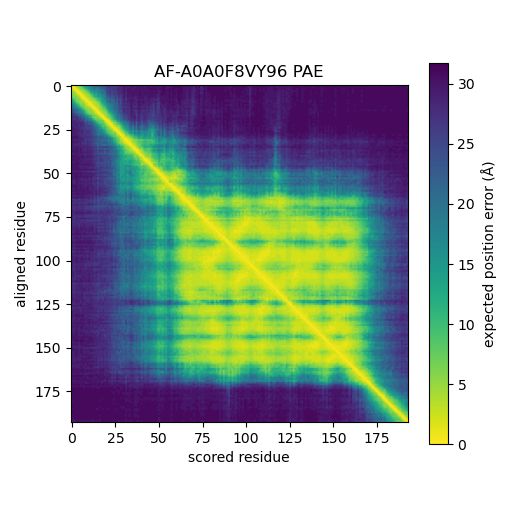474 4.589 9.881 1.00 84.25 92 THR A C 1
ATOM 749 O O . THR A 1 92 ? 10.683 5.735 9.483 1.00 84.25 92 THR A O 1
ATOM 752 N N . GLU A 1 93 ? 9.811 3.686 9.165 1.00 85.00 93 GLU A N 1
ATOM 753 C CA . GLU A 1 93 ? 9.232 3.954 7.852 1.00 85.00 93 GLU A CA 1
ATOM 754 C C . GLU A 1 93 ? 7.855 3.305 7.704 1.00 85.00 93 GLU A C 1
ATOM 756 O O . GLU A 1 93 ? 7.539 2.261 8.279 1.00 85.00 93 GLU A O 1
ATOM 761 N N . THR A 1 94 ? 7.017 3.957 6.909 1.00 88.62 94 THR A N 1
ATOM 762 C CA . THR A 1 94 ? 5.651 3.544 6.607 1.00 88.62 94 THR A CA 1
ATOM 763 C C . THR A 1 94 ? 5.429 3.732 5.123 1.00 88.62 94 THR A C 1
ATOM 765 O O . THR A 1 94 ? 5.695 4.800 4.578 1.00 88.62 94 THR A O 1
ATOM 768 N N . HIS A 1 95 ? 4.941 2.691 4.469 1.00 89.56 95 HIS A N 1
ATOM 769 C CA . HIS A 1 95 ? 4.696 2.696 3.038 1.00 89.56 95 HIS A CA 1
ATOM 770 C C . HIS A 1 95 ? 3.334 2.081 2.794 1.00 89.56 95 HIS A C 1
ATOM 772 O O . HIS A 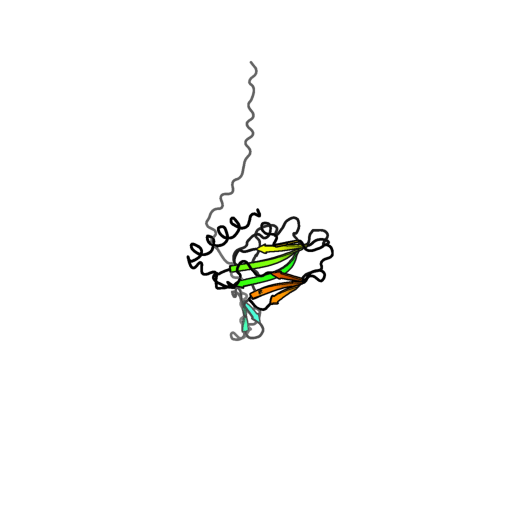1 95 ? 3.104 0.906 3.077 1.00 89.56 95 HIS A O 1
ATOM 778 N N . ILE A 1 96 ? 2.412 2.880 2.282 1.00 91.19 96 ILE A N 1
ATOM 779 C CA . ILE A 1 96 ? 1.150 2.381 1.758 1.00 91.19 96 ILE A CA 1
ATOM 780 C C . ILE A 1 96 ? 1.350 2.263 0.260 1.00 91.19 96 ILE A C 1
ATOM 782 O O . ILE A 1 96 ? 1.513 3.267 -0.428 1.00 91.19 96 ILE A O 1
ATOM 786 N N . ILE A 1 97 ? 1.374 1.037 -0.236 1.00 92.19 97 ILE A N 1
ATOM 787 C CA . ILE A 1 97 ? 1.547 0.739 -1.653 1.00 92.19 97 ILE A CA 1
ATOM 788 C C . ILE A 1 97 ? 0.191 0.316 -2.185 1.00 92.19 97 ILE A C 1
ATOM 790 O O . ILE A 1 97 ? -0.469 -0.533 -1.589 1.00 92.19 97 ILE A O 1
ATOM 794 N 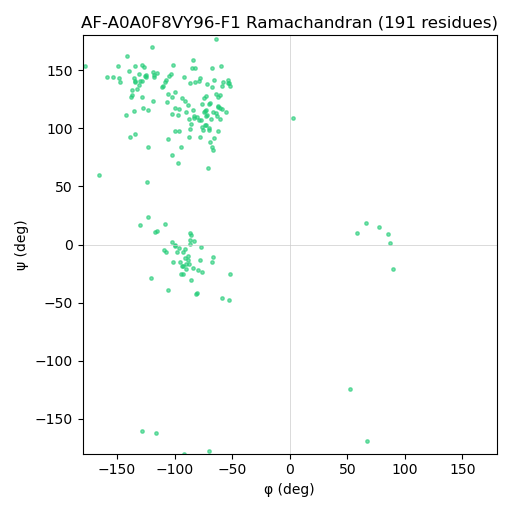N . ALA A 1 98 ? -0.241 0.910 -3.289 1.00 92.62 98 ALA A N 1
ATOM 795 C CA . ALA A 1 98 ? -1.522 0.591 -3.894 1.00 92.62 98 ALA A CA 1
ATOM 796 C C . ALA A 1 98 ? -1.398 0.444 -5.408 1.00 92.62 98 ALA A C 1
ATOM 798 O O . ALA A 1 98 ? -0.649 1.169 -6.064 1.00 92.62 98 ALA A O 1
ATOM 799 N N . GLN A 1 99 ? -2.157 -0.511 -5.941 1.00 94.12 99 GLN A N 1
ATOM 800 C CA . GLN A 1 99 ? -2.364 -0.692 -7.370 1.00 94.12 99 GLN A CA 1
ATOM 80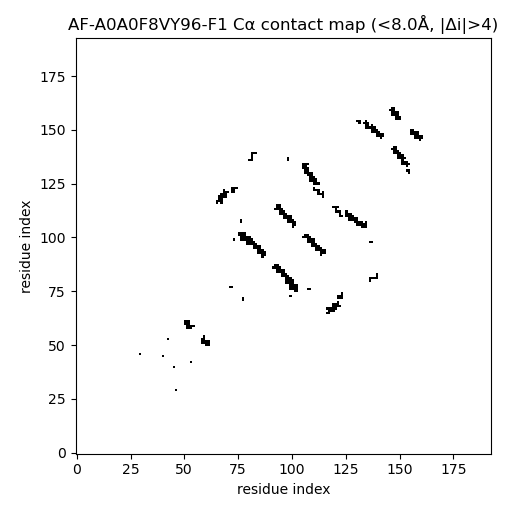1 C C . GLN A 1 99 ? -3.559 0.155 -7.803 1.00 94.12 99 GLN A C 1
ATOM 803 O O . GLN A 1 99 ? -4.686 -0.045 -7.326 1.00 94.12 99 GLN A O 1
ATOM 808 N N . PHE A 1 100 ? -3.308 1.077 -8.724 1.00 92.81 100 PHE A N 1
ATOM 809 C CA . PHE A 1 100 ? -4.297 1.962 -9.314 1.00 92.81 100 PHE A CA 1
ATOM 810 C C . PHE A 1 100 ? -4.519 1.614 -10.778 1.00 92.81 100 PHE A C 1
ATOM 812 O O . PHE A 1 100 ? -3.565 1.431 -11.522 1.00 92.81 100 PHE A O 1
ATOM 819 N N . PHE A 1 101 ? -5.778 1.575 -11.195 1.00 92.44 101 PHE A N 1
ATOM 820 C CA . PHE A 1 101 ? -6.163 1.416 -12.593 1.00 92.44 101 PHE A CA 1
ATOM 821 C C . PHE A 1 101 ? -6.576 2.754 -13.202 1.00 92.44 101 PHE A C 1
ATOM 823 O O . PHE A 1 101 ? -7.023 3.667 -12.491 1.00 92.44 101 PHE A O 1
ATOM 830 N N . ASN A 1 102 ? -6.436 2.847 -14.523 1.00 90.81 102 ASN A N 1
ATOM 831 C CA . ASN A 1 102 ? -6.958 3.951 -15.321 1.00 90.81 102 ASN A CA 1
ATOM 832 C C . ASN A 1 102 ? -8.500 3.907 -15.390 1.00 90.81 102 ASN A C 1
ATOM 834 O O . ASN A 1 102 ? -9.165 3.071 -14.765 1.00 90.81 102 ASN A O 1
ATOM 838 N N . GLU A 1 103 ? -9.089 4.846 -16.128 1.00 89.56 103 GLU A N 1
ATOM 839 C CA . GLU A 1 103 ? -10.538 4.899 -16.330 1.00 89.56 103 GLU A CA 1
ATOM 840 C C . GLU A 1 103 ? -11.080 3.618 -16.968 1.00 89.56 103 GLU A C 1
ATOM 842 O O . GLU A 1 103 ? -12.051 3.047 -16.458 1.00 89.56 103 GLU A O 1
ATOM 847 N N . ASP A 1 104 ? -10.404 3.151 -18.013 1.00 89.12 104 ASP A N 1
ATOM 848 C CA . ASP A 1 104 ? -10.834 2.034 -18.854 1.00 89.12 104 ASP A CA 1
ATOM 849 C C . ASP A 1 104 ? -10.579 0.657 -18.218 1.00 89.12 104 ASP A C 1
ATOM 851 O O . ASP A 1 104 ? -11.193 -0.327 -18.613 1.00 89.12 104 ASP A O 1
ATOM 855 N N . LEU A 1 105 ? -9.777 0.605 -17.145 1.00 88.12 105 LEU A N 1
ATOM 856 C CA . LEU A 1 105 ? -9.317 -0.602 -16.442 1.00 88.12 105 LEU A CA 1
ATOM 857 C C . LEU A 1 105 ? -8.375 -1.507 -17.254 1.00 88.12 105 LEU A C 1
ATOM 859 O O . LEU A 1 105 ? -8.178 -2.660 -16.875 1.00 88.12 105 LEU A O 1
ATOM 863 N N . ASP A 1 106 ? -7.769 -0.979 -18.314 1.00 87.88 106 ASP A N 1
ATOM 864 C CA . ASP A 1 106 ? -6.867 -1.729 -19.197 1.00 87.88 106 ASP A CA 1
ATOM 865 C C . ASP A 1 106 ? -5.391 -1.624 -18.782 1.00 87.88 106 ASP A C 1
ATOM 867 O O . ASP A 1 106 ? -4.605 -2.537 -19.046 1.00 87.88 106 ASP A O 1
ATOM 871 N N . ASP A 1 107 ? -5.035 -0.542 -18.081 1.00 90.19 107 ASP A N 1
ATOM 872 C CA . ASP A 1 107 ? -3.686 -0.284 -17.579 1.00 90.19 107 ASP A CA 1
ATOM 873 C C . ASP A 1 107 ? -3.702 -0.026 -16.071 1.00 90.19 107 ASP A C 1
ATOM 875 O O . ASP A 1 107 ? -4.607 0.632 -15.532 1.00 90.19 107 ASP A O 1
ATOM 879 N N . SER A 1 108 ? -2.648 -0.484 -15.394 1.00 92.75 108 SER A N 1
ATOM 880 C CA . SER A 1 108 ? -2.457 -0.279 -13.962 1.00 92.75 108 SER A CA 1
ATOM 881 C C . SER A 1 108 ? -1.047 0.152 -13.587 1.00 92.75 108 SER A C 1
ATOM 883 O O . SER A 1 108 ? -0.060 -0.128 -14.263 1.00 92.75 108 SER A O 1
ATOM 885 N N . VAL A 1 109 ? -0.965 0.856 -12.464 1.00 92.94 109 VAL A N 1
ATOM 886 C CA . VAL A 1 109 ? 0.270 1.388 -11.905 1.00 92.94 109 VAL A CA 1
ATOM 887 C C . VAL A 1 109 ? 0.332 1.098 -10.410 1.00 92.94 109 VAL A C 1
ATOM 889 O O . VAL A 1 109 ? -0.669 1.201 -9.695 1.00 92.94 109 VAL A O 1
ATOM 892 N N . LEU A 1 110 ? 1.518 0.751 -9.924 1.00 93.44 110 LEU A N 1
ATOM 893 C CA . LEU A 1 110 ? 1.833 0.703 -8.505 1.00 93.44 110 LEU A CA 1
ATOM 894 C C . LEU A 1 110 ? 2.381 2.056 -8.066 1.00 93.44 110 LEU A C 1
ATOM 896 O O . LEU A 1 110 ? 3.398 2.522 -8.582 1.00 93.44 110 LEU A O 1
ATOM 900 N N . SER A 1 111 ? 1.746 2.658 -7.067 1.00 92.00 111 SER A N 1
ATOM 901 C CA . SER A 1 111 ? 2.196 3.914 -6.465 1.00 92.00 111 SER A CA 1
ATOM 902 C C . SER A 1 111 ? 2.286 3.785 -4.955 1.00 92.00 111 SER A C 1
ATOM 904 O O . SER A 1 111 ? 1.584 2.972 -4.345 1.00 92.00 111 SER A O 1
ATOM 906 N N . GLN A 1 112 ? 3.144 4.602 -4.349 1.00 90.75 112 GLN A N 1
ATOM 907 C CA . GLN A 1 112 ? 3.350 4.605 -2.904 1.00 90.75 112 GLN A CA 1
ATOM 908 C C . GLN A 1 112 ? 2.982 5.939 -2.260 1.00 90.75 112 GLN A C 1
ATOM 910 O O . GLN A 1 112 ? 3.215 7.004 -2.827 1.00 90.75 112 GLN A O 1
ATOM 915 N N . ASN A 1 113 ? 2.472 5.854 -1.036 1.00 90.31 113 ASN A N 1
ATOM 916 C CA . ASN A 1 113 ? 2.321 6.962 -0.108 1.00 90.31 113 ASN A CA 1
ATOM 917 C C . ASN A 1 113 ? 3.159 6.666 1.143 1.00 90.31 113 ASN A C 1
ATOM 919 O O . ASN A 1 113 ? 2.995 5.625 1.783 1.00 90.31 113 ASN A O 1
ATOM 923 N N . VAL A 1 114 ? 4.065 7.585 1.471 1.00 89.38 114 VAL A N 1
ATOM 924 C CA . VAL A 1 114 ? 5.023 7.460 2.583 1.00 89.38 114 VAL A CA 1
ATOM 925 C C . VAL A 1 114 ? 4.585 8.212 3.843 1.00 89.38 114 VAL A C 1
ATOM 927 O O . VAL A 1 114 ? 5.287 8.205 4.854 1.00 89.38 114 VAL A O 1
ATOM 930 N N . THR A 1 115 ? 3.435 8.890 3.803 1.00 89.44 115 THR A N 1
ATOM 931 C CA . THR A 1 115 ? 2.905 9.620 4.954 1.00 89.44 115 THR A CA 1
ATOM 932 C C . THR A 1 115 ? 2.333 8.634 5.981 1.00 89.44 115 THR A C 1
ATOM 934 O O . THR A 1 115 ? 1.472 7.823 5.633 1.00 89.44 115 THR A O 1
ATOM 937 N N . PRO A 1 116 ? 2.768 8.682 7.256 1.00 87.56 116 PRO A N 1
ATOM 938 C CA . PRO A 1 116 ? 2.220 7.829 8.308 1.00 87.56 116 PRO A CA 1
ATOM 939 C C . PRO A 1 116 ? 0.742 8.131 8.575 1.00 87.56 116 PRO A C 1
ATOM 941 O O . PRO A 1 116 ? 0.412 9.283 8.887 1.00 87.56 116 PRO A O 1
ATOM 944 N N . PRO A 1 117 ? -0.136 7.106 8.598 1.00 86.00 117 PRO A N 1
ATOM 945 C CA . PRO A 1 117 ? -1.420 7.214 9.280 1.00 86.00 117 PRO A CA 1
ATOM 946 C C . PRO A 1 117 ? -1.192 7.679 10.731 1.00 86.00 117 PRO A C 1
ATOM 948 O O . PRO A 1 117 ? -0.244 7.217 11.370 1.00 86.00 117 PRO A O 1
ATOM 951 N N . PRO A 1 118 ? -2.014 8.587 11.283 1.00 87.38 118 PRO A N 1
ATOM 952 C CA . PRO A 1 118 ? -3.351 8.968 10.829 1.00 87.38 118 PRO A CA 1
ATOM 953 C C . PRO A 1 118 ? -3.413 10.076 9.766 1.00 87.38 118 PRO A C 1
ATOM 955 O O . PRO A 1 118 ? -4.509 10.475 9.376 1.00 87.38 118 PRO A O 1
ATOM 958 N N . ASN A 1 119 ? -2.275 10.604 9.319 1.00 88.06 119 ASN A N 1
ATOM 959 C CA . ASN A 1 119 ? -2.258 11.735 8.399 1.00 88.06 119 ASN A CA 1
ATOM 960 C C . ASN A 1 119 ? -2.457 11.262 6.955 1.00 88.06 119 ASN A C 1
ATOM 962 O O . ASN A 1 119 ? -1.903 10.244 6.540 1.00 88.06 119 ASN A O 1
ATOM 966 N N . ALA A 1 120 ? -3.236 12.019 6.187 1.00 86.88 120 ALA A N 1
ATOM 967 C CA . ALA A 1 120 ? -3.423 11.759 4.769 1.00 86.88 120 ALA A CA 1
ATOM 968 C C . ALA A 1 120 ? -2.211 12.265 3.966 1.00 86.88 120 ALA A C 1
ATOM 970 O O . ALA A 1 120 ? -1.614 13.289 4.296 1.00 86.88 120 ALA A O 1
ATOM 971 N N . GLY A 1 121 ? -1.839 11.527 2.921 1.00 86.06 121 GLY A N 1
ATOM 972 C CA . GLY A 1 121 ? -0.737 11.868 2.015 1.00 86.06 121 GLY A CA 1
ATOM 973 C C . GLY A 1 121 ? -1.163 11.831 0.549 1.00 86.06 121 GLY A C 1
ATOM 974 O O . GLY A 1 121 ? -2.350 11.869 0.239 1.00 86.06 121 GLY A O 1
ATOM 975 N N . GLU A 1 122 ? -0.199 11.733 -0.361 1.00 85.19 122 GLU A N 1
ATOM 976 C CA . GLU A 1 122 ? -0.429 11.745 -1.811 1.00 85.19 122 GLU A CA 1
ATOM 977 C C . GLU A 1 122 ? 0.262 10.539 -2.468 1.00 85.19 122 GLU A C 1
ATOM 979 O O . GLU A 1 122 ? 1.377 10.188 -2.081 1.00 85.19 122 GLU A O 1
ATOM 984 N N . PHE A 1 123 ? -0.383 9.904 -3.460 1.00 85.50 123 PHE A N 1
ATOM 985 C CA . PHE A 1 123 ? 0.218 8.809 -4.253 1.00 85.50 123 PHE A CA 1
ATOM 986 C C . PHE A 1 123 ? 0.720 9.273 -5.628 1.00 85.50 123 PHE A C 1
ATOM 988 O O . PHE A 1 123 ? 1.492 8.572 -6.278 1.00 85.50 123 PHE A O 1
ATOM 995 N N . SER A 1 124 ? 0.299 10.455 -6.076 1.00 69.50 124 SER A N 1
ATOM 996 C CA . SER A 1 124 ? 0.554 10.991 -7.418 1.00 69.50 124 SER A CA 1
ATOM 997 C C . SER A 1 124 ? 2.025 11.337 -7.708 1.00 69.50 124 SER A C 1
ATOM 999 O O . SER A 1 124 ? 2.391 11.515 -8.867 1.00 69.50 124 SER A O 1
ATOM 1001 N N . GLY A 1 125 ? 2.883 11.421 -6.685 1.00 66.62 125 GLY A N 1
ATOM 1002 C CA . GLY A 1 125 ? 4.288 11.820 -6.832 1.00 66.62 125 GLY A CA 1
ATOM 1003 C C . GLY A 1 125 ? 5.291 10.678 -7.021 1.00 66.62 125 GLY A C 1
ATOM 1004 O O . GLY A 1 125 ? 6.412 10.942 -7.455 1.00 66.62 125 GLY A O 1
ATOM 1005 N N . ILE A 1 126 ? 4.938 9.427 -6.684 1.00 70.50 126 ILE A N 1
ATOM 1006 C CA . ILE A 1 126 ? 5.884 8.299 -6.716 1.00 70.50 126 ILE A CA 1
ATOM 1007 C C . ILE A 1 126 ? 5.223 7.044 -7.295 1.00 70.50 126 ILE A C 1
ATOM 1009 O O . ILE A 1 126 ? 4.635 6.225 -6.582 1.00 70.50 126 ILE A O 1
ATOM 1013 N N . THR A 1 127 ? 5.376 6.876 -8.606 1.00 86.94 127 THR A N 1
ATOM 1014 C CA . THR A 1 127 ? 5.131 5.602 -9.286 1.00 86.94 127 THR A CA 1
ATOM 1015 C C . THR A 1 127 ? 6.295 4.654 -9.019 1.00 86.94 127 THR A C 1
ATOM 1017 O O . THR A 1 127 ? 7.439 4.964 -9.345 1.00 86.94 127 THR A O 1
ATOM 1020 N N . LEU A 1 128 ? 5.996 3.500 -8.425 1.00 89.38 128 LEU A N 1
ATOM 1021 C CA . LEU A 1 128 ? 6.959 2.426 -8.192 1.00 89.38 128 LEU A CA 1
ATOM 1022 C C . LEU A 1 128 ? 7.157 1.563 -9.435 1.00 89.38 128 LEU A C 1
ATOM 1024 O O . LEU A 1 128 ? 8.285 1.185 -9.742 1.00 89.38 128 LEU A O 1
ATOM 1028 N N . HIS A 1 129 ? 6.067 1.232 -10.125 1.00 92.31 129 HIS A N 1
ATOM 1029 C CA . HIS A 1 129 ? 6.089 0.354 -11.291 1.00 92.31 129 HIS A CA 1
ATOM 1030 C C . HIS A 1 129 ? 4.843 0.570 -12.146 1.00 92.31 129 HIS A C 1
ATOM 1032 O O . HIS A 1 129 ? 3.764 0.809 -11.607 1.00 92.31 129 HIS A O 1
ATOM 1038 N N . GLN A 1 130 ? 4.995 0.471 -13.462 1.00 93.38 130 GLN A N 1
ATOM 1039 C CA . GLN A 1 130 ? 3.882 0.428 -14.405 1.00 93.38 130 GLN A CA 1
ATOM 1040 C C . GLN A 1 130 ? 3.667 -1.033 -14.789 1.00 93.38 130 GLN A C 1
ATOM 1042 O O . GLN A 1 130 ? 4.569 -1.641 -15.363 1.00 93.38 130 GLN A O 1
ATOM 1047 N N . ASP A 1 131 ? 2.493 -1.577 -14.476 1.00 92.81 131 ASP A N 1
ATOM 1048 C CA . ASP A 1 131 ? 2.177 -2.961 -14.811 1.00 92.81 131 ASP A CA 1
ATOM 1049 C C . ASP A 1 131 ? 2.071 -3.133 -16.337 1.00 92.81 131 ASP A C 1
ATOM 1051 O O . ASP A 1 131 ? 1.696 -2.209 -17.070 1.00 92.81 131 ASP A O 1
ATOM 1055 N N . VAL A 1 132 ? 2.367 -4.340 -16.818 1.00 90.69 132 VAL A N 1
ATOM 1056 C CA . VAL A 1 132 ? 2.173 -4.703 -18.230 1.00 90.69 132 VAL A CA 1
ATOM 1057 C C . VAL A 1 132 ? 0.675 -4.697 -18.587 1.00 90.69 132 VAL A C 1
ATOM 1059 O O . VAL A 1 132 ? -0.142 -5.144 -17.774 1.00 90.69 132 VAL A O 1
ATOM 1062 N N . PRO A 1 133 ? 0.284 -4.234 -19.793 1.00 86.88 133 PRO A N 1
ATOM 1063 C CA . PRO A 1 133 ? -1.115 -4.243 -20.222 1.00 86.88 133 PRO A CA 1
ATOM 1064 C C . PRO A 1 133 ? -1.762 -5.628 -20.108 1.00 86.88 133 PRO A C 1
ATOM 1066 O O . PRO A 1 133 ? -1.149 -6.639 -20.455 1.00 86.88 133 PRO A O 1
ATOM 1069 N N . GLY A 1 134 ? -3.012 -5.680 -19.641 1.00 83.81 134 GLY A N 1
ATOM 1070 C CA . GLY A 1 134 ? -3.723 -6.942 -19.374 1.00 83.81 134 GLY A CA 1
ATOM 1071 C C . GLY A 1 134 ? -3.485 -7.532 -17.977 1.00 83.81 134 GLY A C 1
ATOM 1072 O O . GLY A 1 134 ? -4.059 -8.574 -17.644 1.00 83.81 134 GLY A O 1
ATOM 1073 N N . SER A 1 135 ? -2.696 -6.853 -17.140 1.00 87.38 135 SER A N 1
ATOM 1074 C CA . SER A 1 135 ? -2.525 -7.199 -15.729 1.00 87.38 135 SER A CA 1
ATOM 1075 C C . SER A 1 135 ? -3.852 -7.197 -14.973 1.00 87.38 135 SER A C 1
ATOM 1077 O O . SER A 1 135 ? -4.717 -6.339 -15.160 1.00 87.38 135 SER A O 1
ATOM 1079 N N . LYS A 1 136 ? -4.023 -8.176 -14.082 1.00 91.50 136 LYS A N 1
ATOM 1080 C CA . LYS A 1 136 ? -5.231 -8.304 -13.260 1.00 91.50 136 LYS A CA 1
ATOM 1081 C C . LYS A 1 136 ? -5.049 -7.577 -11.933 1.00 91.50 136 LYS A C 1
ATOM 1083 O O . LYS A 1 136 ? -4.009 -6.990 -11.638 1.00 91.50 136 LYS A O 1
ATOM 1088 N N . VAL A 1 137 ? -6.086 -7.626 -11.100 1.00 93.94 137 VAL A N 1
ATOM 1089 C CA . VAL A 1 137 ? -5.984 -7.145 -9.721 1.00 93.94 137 VAL A CA 1
ATOM 1090 C C . VAL A 1 137 ? -4.914 -7.955 -8.997 1.00 93.94 137 VAL A C 1
ATOM 1092 O O . VAL A 1 137 ? -5.034 -9.175 -8.855 1.00 93.94 137 VAL A O 1
ATOM 1095 N N . GLY A 1 138 ? -3.867 -7.265 -8.559 1.00 92.94 138 GLY A N 1
ATOM 1096 C CA . GLY A 1 138 ? -2.724 -7.882 -7.925 1.00 92.94 138 GLY A CA 1
ATOM 1097 C C . GLY A 1 138 ? -2.932 -8.171 -6.446 1.00 92.94 138 GLY A C 1
ATOM 1098 O O . GLY A 1 138 ? -3.700 -7.513 -5.740 1.00 92.94 138 GLY A O 1
ATOM 1099 N N . SER A 1 139 ? -2.227 -9.191 -5.976 1.00 94.00 139 SER A N 1
ATOM 1100 C CA . SER A 1 139 ? -2.171 -9.586 -4.573 1.00 94.00 139 SER A CA 1
ATOM 1101 C C . SER A 1 139 ? -0.806 -9.248 -3.996 1.00 94.00 139 SER A C 1
ATOM 1103 O O . SER A 1 139 ? 0.221 -9.455 -4.642 1.00 94.00 139 SER A O 1
ATOM 1105 N N . PHE A 1 140 ? -0.811 -8.753 -2.763 1.00 94.88 140 PHE A N 1
ATOM 1106 C CA . PHE A 1 140 ? 0.391 -8.416 -2.014 1.00 94.88 140 PHE A CA 1
ATOM 1107 C C . PHE A 1 140 ? 0.628 -9.437 -0.905 1.00 94.88 140 PHE A C 1
ATOM 1109 O O . PHE A 1 140 ? -0.316 -9.870 -0.240 1.00 94.88 140 PHE A O 1
ATOM 1116 N N . ALA A 1 141 ? 1.887 -9.794 -0.678 1.00 92.88 141 ALA A N 1
ATOM 1117 C CA . ALA A 1 141 ? 2.283 -10.658 0.426 1.00 92.88 141 ALA A CA 1
ATOM 1118 C C . ALA A 1 141 ? 3.672 -10.279 0.936 1.00 92.88 141 ALA A C 1
ATOM 1120 O O . ALA A 1 141 ? 4.582 -10.022 0.152 1.00 92.88 141 ALA A O 1
ATOM 1121 N N . THR A 1 142 ? 3.869 -10.288 2.250 1.00 89.50 142 THR A N 1
ATOM 1122 C CA . THR A 1 142 ? 5.215 -10.189 2.818 1.00 89.50 142 THR A CA 1
ATOM 1123 C C . THR A 1 142 ? 5.984 -11.478 2.592 1.00 89.50 142 THR A C 1
ATOM 1125 O O . THR A 1 142 ? 5.457 -12.580 2.756 1.00 89.50 142 THR A O 1
ATOM 1128 N N . VAL A 1 143 ? 7.254 -11.337 2.229 1.00 87.31 143 VAL A N 1
ATOM 1129 C CA . VAL A 1 143 ? 8.177 -12.458 2.044 1.00 87.31 143 VAL A CA 1
ATOM 1130 C C . VAL A 1 143 ? 9.367 -12.339 2.995 1.00 87.31 143 VAL A C 1
ATOM 1132 O O . VAL A 1 143 ? 9.553 -11.336 3.690 1.00 87.31 143 VAL A O 1
ATOM 1135 N N . SER A 1 144 ? 10.175 -13.399 3.064 1.00 82.00 144 SER A N 1
ATOM 1136 C CA . SER A 1 144 ? 11.343 -13.456 3.945 1.00 82.00 144 SER A CA 1
ATOM 1137 C C . SER A 1 144 ? 12.280 -12.266 3.730 1.00 82.00 144 SER A C 1
ATOM 1139 O O . SER A 1 144 ? 12.521 -11.852 2.595 1.00 82.00 144 SER A O 1
ATOM 1141 N N . GLY A 1 145 ? 12.846 -11.757 4.825 1.00 77.75 145 GLY A N 1
ATOM 1142 C CA . GLY A 1 145 ? 13.748 -10.605 4.795 1.00 77.75 145 GLY A CA 1
ATOM 1143 C C . GLY A 1 145 ? 13.044 -9.247 4.837 1.00 77.75 145 GLY A C 1
ATOM 1144 O O . GLY A 1 145 ? 13.712 -8.239 4.656 1.00 77.75 145 GLY A O 1
ATOM 1145 N N . GLY A 1 146 ? 11.729 -9.209 5.088 1.00 78.19 146 GLY A N 1
ATOM 1146 C CA . GLY A 1 146 ? 10.973 -7.956 5.191 1.00 78.19 146 GLY A CA 1
ATOM 1147 C C . GLY A 1 146 ? 10.647 -7.320 3.840 1.00 78.19 146 GLY A C 1
ATOM 1148 O O . GLY A 1 146 ? 10.265 -6.158 3.794 1.00 78.19 146 GLY A O 1
ATOM 1149 N N . ASN A 1 147 ? 10.787 -8.076 2.750 1.00 86.25 147 ASN A N 1
ATOM 1150 C CA . ASN A 1 147 ? 10.437 -7.612 1.413 1.00 86.25 147 ASN A CA 1
ATOM 1151 C C . ASN A 1 147 ? 8.935 -7.810 1.155 1.00 86.25 147 ASN A C 1
ATOM 1153 O O . ASN A 1 147 ? 8.283 -8.659 1.775 1.00 86.25 147 ASN A O 1
ATOM 1157 N N . LEU A 1 148 ? 8.400 -7.067 0.191 1.00 89.94 148 LEU A N 1
ATOM 1158 C CA . LEU A 1 148 ? 7.019 -7.197 -0.265 1.00 89.94 148 LEU A CA 1
ATOM 1159 C C . LEU A 1 148 ? 6.995 -7.864 -1.638 1.00 89.94 148 LEU A C 1
ATOM 1161 O O . LEU A 1 148 ? 7.596 -7.360 -2.580 1.00 89.94 148 LEU A O 1
ATOM 1165 N N . ALA A 1 149 ? 6.289 -8.979 -1.766 1.00 93.00 149 ALA A N 1
ATOM 1166 C CA . ALA A 1 149 ? 5.971 -9.570 -3.055 1.00 93.00 149 ALA A CA 1
ATOM 1167 C C . ALA A 1 149 ? 4.624 -9.054 -3.567 1.00 93.00 149 ALA A C 1
ATOM 1169 O O . ALA A 1 149 ? 3.674 -8.860 -2.802 1.00 93.00 149 ALA A O 1
ATOM 1170 N N . TYR A 1 150 ? 4.550 -8.881 -4.878 1.00 95.19 150 TYR A N 1
ATOM 1171 C CA . TYR A 1 150 ? 3.360 -8.497 -5.614 1.00 95.19 150 TYR A CA 1
ATOM 1172 C C . TYR A 1 150 ? 3.196 -9.418 -6.817 1.00 95.19 150 TYR A C 1
ATOM 1174 O O . TYR A 1 150 ? 4.162 -9.672 -7.533 1.00 95.19 150 TYR A O 1
ATOM 1182 N N . ALA A 1 151 ? 1.985 -9.919 -7.037 1.00 94.50 151 ALA A N 1
ATOM 1183 C CA . ALA A 1 151 ? 1.665 -10.742 -8.197 1.00 94.50 151 ALA A CA 1
ATOM 1184 C C . ALA A 1 151 ? 0.312 -10.335 -8.783 1.00 94.50 151 ALA A C 1
ATOM 1186 O O . ALA A 1 151 ? -0.687 -10.325 -8.060 1.00 94.50 151 ALA A O 1
ATOM 1187 N N . ASN A 1 152 ? 0.268 -10.042 -10.083 1.00 93.25 152 ASN A N 1
ATOM 1188 C CA . ASN A 1 152 ? -0.932 -9.576 -10.799 1.00 93.25 152 ASN A CA 1
ATOM 1189 C C . ASN A 1 152 ? -1.409 -10.535 -11.904 1.00 93.25 152 ASN A C 1
ATOM 1191 O O . ASN A 1 152 ? -2.289 -10.200 -12.695 1.00 93.25 152 ASN A O 1
ATOM 1195 N N . GLY A 1 153 ? -0.852 -11.748 -11.938 1.00 90.25 153 GLY A N 1
ATOM 1196 C CA . GLY A 1 153 ? -1.190 -12.792 -12.906 1.00 90.25 153 GLY A CA 1
ATOM 1197 C C . GLY A 1 153 ? -0.360 -12.760 -14.189 1.00 90.25 153 GLY A C 1
ATOM 1198 O O . GLY A 1 153 ? -0.241 -13.809 -14.813 1.00 90.25 153 GLY A O 1
ATOM 1199 N N . GLU A 1 154 ? 0.250 -11.624 -14.523 1.00 91.31 154 GLU A N 1
ATOM 1200 C CA . GLU A 1 154 ? 1.188 -11.485 -15.648 1.00 91.31 154 GLU A CA 1
ATOM 1201 C C . GLU A 1 154 ? 2.633 -11.376 -15.146 1.00 91.31 154 GLU A C 1
ATOM 1203 O O . GLU A 1 154 ? 3.554 -11.983 -15.691 1.00 91.31 154 GLU A O 1
ATOM 1208 N N . GLU A 1 155 ? 2.824 -10.659 -14.041 1.00 92.56 155 GLU A N 1
ATOM 1209 C CA . GLU A 1 155 ? 4.119 -10.357 -13.452 1.00 92.56 155 GLU A CA 1
ATOM 1210 C C . GLU A 1 155 ? 4.161 -10.763 -11.976 1.00 92.56 155 GLU A C 1
ATOM 1212 O O . GLU A 1 155 ? 3.148 -10.767 -11.265 1.00 92.56 155 GLU A O 1
ATOM 1217 N N . VAL A 1 156 ? 5.369 -11.076 -11.502 1.00 93.25 156 VAL A N 1
ATOM 1218 C CA . VAL A 1 156 ? 5.671 -11.253 -10.079 1.00 93.25 156 VAL A CA 1
ATOM 1219 C C . VAL A 1 156 ? 6.859 -10.369 -9.734 1.00 93.25 156 VAL A C 1
ATOM 1221 O O . VAL A 1 156 ? 7.960 -10.558 -10.251 1.00 93.25 156 VAL A O 1
ATOM 1224 N N . LEU A 1 157 ? 6.632 -9.408 -8.847 1.00 92.50 157 LEU A N 1
ATOM 1225 C CA . LEU A 1 157 ? 7.606 -8.407 -8.435 1.00 92.50 157 LEU A CA 1
ATOM 1226 C C . LEU A 1 157 ? 7.940 -8.581 -6.958 1.00 92.50 157 LEU A C 1
ATOM 1228 O O . LEU A 1 157 ? 7.095 -8.971 -6.151 1.00 92.50 157 LEU A O 1
ATOM 1232 N N . ILE A 1 158 ? 9.180 -8.260 -6.599 1.00 91.19 158 ILE A N 1
ATOM 1233 C CA . ILE A 1 158 ? 9.628 -8.205 -5.208 1.00 91.19 158 ILE A CA 1
ATOM 1234 C C . ILE A 1 158 ? 10.185 -6.811 -4.957 1.00 91.19 158 ILE A C 1
ATOM 1236 O O . ILE A 1 158 ? 11.194 -6.410 -5.537 1.00 91.19 158 ILE A O 1
ATOM 1240 N N . TRP A 1 159 ? 9.531 -6.081 -4.066 1.00 88.12 159 TRP A N 1
ATOM 1241 C CA . TRP A 1 159 ? 9.995 -4.804 -3.568 1.00 88.12 159 TRP A CA 1
ATOM 1242 C C . TRP A 1 159 ? 10.860 -5.024 -2.329 1.00 88.12 159 TRP A C 1
ATOM 1244 O O . TRP A 1 159 ? 10.393 -5.498 -1.293 1.00 88.12 159 TRP A O 1
ATOM 1254 N N . GLY A 1 160 ? 12.144 -4.696 -2.464 1.00 80.44 160 GLY A N 1
ATOM 1255 C CA . GLY A 1 160 ? 13.141 -4.840 -1.403 1.00 80.44 160 GLY A CA 1
ATOM 1256 C C . GLY A 1 160 ? 13.237 -3.652 -0.445 1.00 80.44 160 GLY A C 1
ATOM 1257 O O . GLY A 1 160 ? 14.202 -3.579 0.307 1.00 80.44 160 GLY A O 1
ATOM 1258 N N . GLY A 1 161 ? 12.307 -2.697 -0.514 1.00 78.38 161 GLY A N 1
ATOM 1259 C CA . GLY A 1 161 ? 12.395 -1.446 0.236 1.00 78.38 161 GLY A CA 1
ATOM 1260 C C . GLY A 1 161 ? 13.535 -0.532 -0.226 1.00 78.38 161 GLY A C 1
ATOM 1261 O O . GLY A 1 161 ? 14.168 -0.749 -1.265 1.00 78.38 161 GLY A O 1
ATOM 1262 N N . ASN A 1 162 ? 13.793 0.502 0.576 1.00 72.94 162 ASN A N 1
ATOM 1263 C CA . ASN A 1 162 ? 14.875 1.465 0.344 1.00 72.94 162 ASN A CA 1
ATOM 1264 C C . ASN A 1 162 ? 16.208 1.040 0.978 1.00 72.94 162 ASN A C 1
ATOM 1266 O O . ASN A 1 162 ? 17.254 1.602 0.657 1.00 72.94 162 ASN A O 1
ATOM 1270 N N . GLU A 1 163 ? 16.189 0.041 1.859 1.00 70.88 163 GLU A N 1
ATOM 1271 C CA . GLU A 1 163 ? 17.371 -0.456 2.554 1.00 70.88 163 GLU A CA 1
ATOM 1272 C C . GLU A 1 163 ? 17.650 -1.910 2.210 1.00 70.88 163 GLU A C 1
ATOM 1274 O O . GLU A 1 163 ? 16.743 -2.726 2.069 1.00 70.88 163 GLU A O 1
ATOM 1279 N N . ARG A 1 164 ? 18.935 -2.256 2.129 1.00 69.44 164 ARG A N 1
ATOM 1280 C CA . ARG A 1 164 ? 19.390 -3.630 1.913 1.00 69.44 164 ARG A CA 1
ATOM 1281 C C .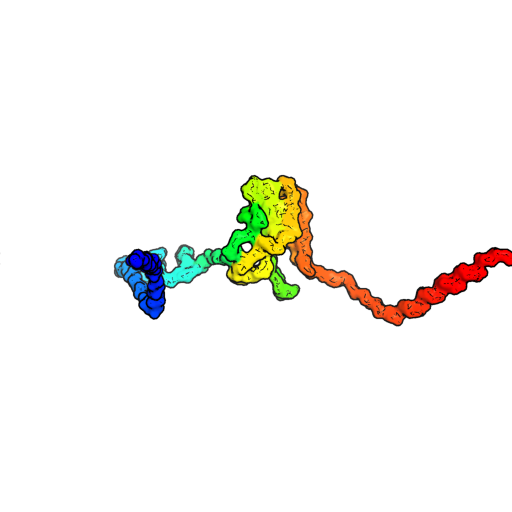 ARG A 1 164 ? 20.464 -3.977 2.938 1.00 69.44 164 ARG A C 1
ATOM 1283 O O . ARG A 1 164 ? 21.238 -3.094 3.314 1.00 69.44 164 ARG A O 1
ATOM 1290 N N . PRO A 1 165 ? 20.548 -5.241 3.386 1.00 70.50 165 PRO A N 1
ATOM 1291 C CA . PRO A 1 165 ? 21.626 -5.663 4.267 1.00 70.50 165 PRO A CA 1
ATOM 1292 C C . PRO A 1 165 ? 22.984 -5.431 3.592 1.00 70.50 165 PRO A C 1
ATOM 1294 O O . PRO A 1 165 ? 23.170 -5.740 2.412 1.00 70.50 165 PRO A O 1
ATOM 1297 N N . VAL A 1 166 ? 23.942 -4.896 4.352 1.00 76.06 166 VAL A N 1
ATOM 1298 C CA . VAL A 1 166 ? 25.331 -4.757 3.901 1.00 76.06 166 VAL A CA 1
ATOM 1299 C C . VAL A 1 166 ? 25.919 -6.159 3.751 1.00 76.06 166 VAL A C 1
ATOM 1301 O O . VAL A 1 166 ? 26.062 -6.881 4.733 1.00 76.06 166 VAL A O 1
ATOM 1304 N N . HIS A 1 167 ? 26.243 -6.556 2.519 1.00 75.75 167 HIS A N 1
ATOM 1305 C CA . HIS A 1 167 ? 26.764 -7.899 2.234 1.00 75.75 167 HIS A CA 1
ATOM 1306 C C . HIS A 1 167 ? 28.243 -8.051 2.637 1.00 75.75 167 HIS A C 1
ATOM 1308 O O . HIS A 1 167 ? 28.709 -9.154 2.900 1.00 75.75 167 HIS A O 1
ATOM 1314 N N . GLY A 1 168 ? 28.992 -6.951 2.720 1.00 80.81 168 GLY A N 1
ATOM 1315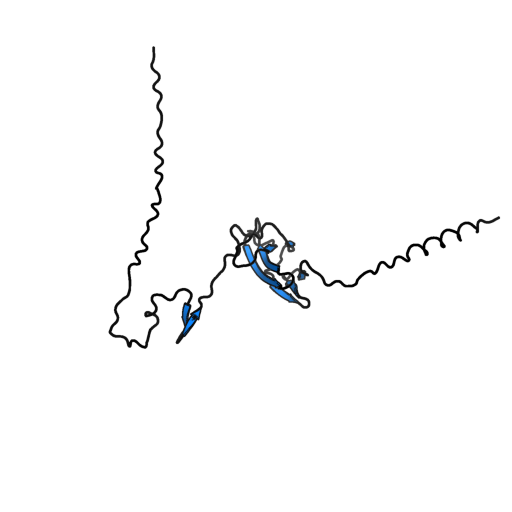 C CA . GLY A 1 168 ? 30.378 -6.972 3.169 1.00 80.81 168 GLY A CA 1
ATOM 1316 C C . GLY A 1 168 ? 30.988 -5.580 3.224 1.00 80.81 168 GLY A C 1
ATOM 1317 O O . GLY A 1 168 ? 30.578 -4.678 2.495 1.00 80.81 168 GLY A O 1
ATOM 1318 N N . PHE A 1 169 ? 31.979 -5.417 4.094 1.00 79.38 169 PHE A N 1
ATOM 1319 C CA . PHE A 1 169 ? 32.810 -4.221 4.143 1.00 79.38 169 PHE A CA 1
ATOM 1320 C C . PHE A 1 169 ? 34.052 -4.456 3.285 1.00 79.38 169 PHE A C 1
ATOM 1322 O O . PHE A 1 169 ? 34.772 -5.434 3.489 1.00 79.38 169 PHE A O 1
ATOM 1329 N N . LEU A 1 170 ? 34.319 -3.561 2.335 1.00 74.94 170 LEU A N 1
ATOM 1330 C CA . LEU A 1 170 ? 35.616 -3.518 1.670 1.00 74.94 170 LEU A CA 1
ATOM 1331 C C . LEU A 1 170 ? 36.588 -2.819 2.615 1.00 74.94 170 LEU A C 1
ATOM 1333 O O . LEU A 1 170 ? 36.512 -1.609 2.820 1.00 74.94 170 LEU A O 1
ATOM 1337 N N . LEU A 1 171 ? 37.489 -3.591 3.215 1.00 73.69 171 LEU A N 1
ATOM 1338 C CA . LEU A 1 171 ? 38.628 -3.027 3.919 1.00 73.69 171 LEU A CA 1
ATOM 1339 C C . LEU A 1 171 ? 39.618 -2.558 2.856 1.00 73.69 171 LEU A C 1
ATOM 1341 O O . LEU A 1 171 ? 40.366 -3.357 2.294 1.00 73.69 171 LEU A O 1
ATOM 1345 N N . GLY A 1 172 ? 39.603 -1.260 2.562 1.00 63.53 172 GLY A N 1
ATOM 1346 C CA . GLY A 1 172 ? 40.732 -0.607 1.915 1.00 63.53 172 GLY A CA 1
ATOM 1347 C C . GLY A 1 172 ? 41.905 -0.623 2.886 1.00 63.53 172 GLY A C 1
ATOM 1348 O O . GLY A 1 172 ? 42.119 0.343 3.609 1.00 63.53 172 GLY A O 1
ATOM 1349 N N . ILE A 1 173 ? 42.621 -1.744 2.970 1.00 62.31 173 ILE A N 1
ATOM 1350 C CA . ILE A 1 173 ? 43.968 -1.711 3.522 1.00 62.31 173 ILE A CA 1
ATOM 1351 C C . ILE A 1 173 ? 44.826 -0.972 2.506 1.00 62.31 173 ILE A C 1
ATOM 1353 O O . ILE A 1 173 ? 44.897 -1.344 1.335 1.00 62.31 173 ILE A O 1
ATOM 1357 N N . ASP A 1 174 ? 45.442 0.106 2.964 1.00 57.50 174 ASP A N 1
ATOM 1358 C CA . ASP A 1 174 ? 46.387 0.916 2.210 1.00 57.50 174 ASP A CA 1
ATOM 1359 C C . ASP A 1 174 ? 47.700 0.126 2.016 1.00 57.50 174 ASP A C 1
ATOM 1361 O O . ASP A 1 174 ? 48.743 0.425 2.586 1.00 57.50 174 ASP A O 1
ATOM 1365 N N . GLN A 1 175 ? 47.624 -0.972 1.261 1.00 53.75 175 GLN A N 1
ATOM 1366 C CA . GLN A 1 175 ? 48.765 -1.701 0.700 1.00 53.75 175 GLN A CA 1
ATOM 1367 C C . GLN A 1 175 ? 48.648 -1.813 -0.828 1.00 53.75 175 GLN A C 1
ATOM 1369 O O . GLN A 1 175 ? 49.237 -2.687 -1.454 1.00 53.75 175 GLN A O 1
ATOM 1374 N N . ALA A 1 176 ? 47.900 -0.903 -1.458 1.00 51.56 176 ALA A N 1
ATOM 1375 C CA . ALA A 1 176 ? 47.887 -0.757 -2.913 1.00 51.56 176 ALA A CA 1
ATOM 1376 C C . ALA A 1 176 ? 48.995 0.182 -3.433 1.00 51.56 176 ALA A C 1
ATOM 1378 O O . ALA A 1 176 ? 49.053 0.431 -4.635 1.00 51.56 176 ALA A O 1
ATOM 1379 N N . ALA A 1 177 ? 49.879 0.687 -2.562 1.00 51.09 177 ALA A N 1
ATOM 1380 C CA . ALA A 1 177 ? 51.029 1.489 -2.979 1.00 51.09 177 ALA A CA 1
ATOM 1381 C C . ALA A 1 177 ? 52.214 0.649 -3.495 1.00 51.09 177 ALA A C 1
ATOM 1383 O O . ALA A 1 177 ? 52.995 1.164 -4.288 1.00 51.09 177 ALA A O 1
ATOM 1384 N N . ASP A 1 178 ? 52.327 -0.636 -3.131 1.00 52.53 178 ASP A N 1
ATOM 1385 C CA . ASP A 1 178 ? 53.544 -1.417 -3.425 1.00 52.53 178 ASP A CA 1
ATOM 1386 C C . ASP A 1 178 ? 53.408 -2.476 -4.530 1.00 52.53 178 ASP A C 1
ATOM 1388 O O . ASP A 1 178 ? 54.414 -3.036 -4.951 1.00 52.53 178 ASP A O 1
ATOM 1392 N N . HIS A 1 179 ? 52.210 -2.742 -5.066 1.00 51.88 179 HIS A N 1
ATOM 1393 C CA . HIS A 1 179 ? 52.016 -3.878 -5.988 1.00 51.88 179 HIS A CA 1
ATOM 1394 C C . HIS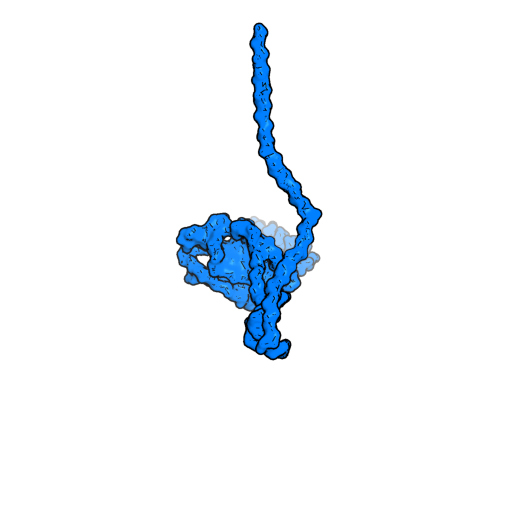 A 1 179 ? 51.616 -3.520 -7.429 1.00 51.88 179 HIS A C 1
ATOM 1396 O O . HIS A 1 179 ? 51.248 -4.403 -8.204 1.00 51.88 179 HIS A O 1
ATOM 1402 N N . TRP A 1 180 ? 51.707 -2.243 -7.817 1.00 49.16 180 TRP A N 1
ATOM 1403 C CA . TRP A 1 180 ? 51.479 -1.806 -9.207 1.00 49.16 180 TRP A CA 1
ATOM 1404 C C . TRP A 1 180 ? 52.751 -1.360 -9.942 1.00 49.16 180 TRP A C 1
ATOM 1406 O O . TRP A 1 180 ? 52.710 -1.121 -11.149 1.00 49.16 180 TRP A O 1
ATOM 1416 N N . THR A 1 181 ? 53.897 -1.310 -9.261 1.00 52.97 181 THR A N 1
ATOM 1417 C CA . THR A 1 181 ? 55.160 -0.809 -9.832 1.00 52.97 181 THR A CA 1
ATOM 1418 C C . THR A 1 181 ? 56.064 -1.908 -10.399 1.00 52.97 181 THR A C 1
ATOM 1420 O O . THR A 1 181 ? 56.967 -1.607 -11.177 1.00 52.97 181 THR A O 1
ATOM 1423 N N . GLU A 1 182 ? 55.818 -3.185 -10.084 1.00 51.59 182 GLU A N 1
ATOM 1424 C CA . GLU A 1 182 ? 56.702 -4.290 -10.499 1.00 51.59 182 GLU A CA 1
ATOM 1425 C C . GLU A 1 182 ? 56.332 -4.907 -11.866 1.00 51.59 182 GLU A C 1
ATOM 1427 O O . GLU A 1 182 ? 57.158 -5.540 -12.522 1.00 51.59 182 GLU A O 1
ATOM 1432 N N . VAL A 1 183 ? 55.118 -4.658 -12.375 1.00 51.62 183 VAL A N 1
ATOM 1433 C CA . VAL A 1 183 ? 54.658 -5.236 -13.658 1.00 51.62 183 VAL A CA 1
ATOM 1434 C C . VAL A 1 183 ? 55.117 -4.420 -14.880 1.00 51.62 183 VAL A C 1
ATOM 1436 O O . VAL A 1 183 ? 55.218 -4.963 -15.979 1.00 51.62 183 VAL A O 1
ATOM 1439 N N . TYR A 1 184 ? 55.480 -3.142 -14.716 1.00 47.84 184 TYR A N 1
ATOM 1440 C CA . TYR A 1 184 ? 55.901 -2.289 -15.841 1.00 47.84 184 TYR A CA 1
ATOM 1441 C C . TYR A 1 184 ? 57.410 -2.286 -16.130 1.00 47.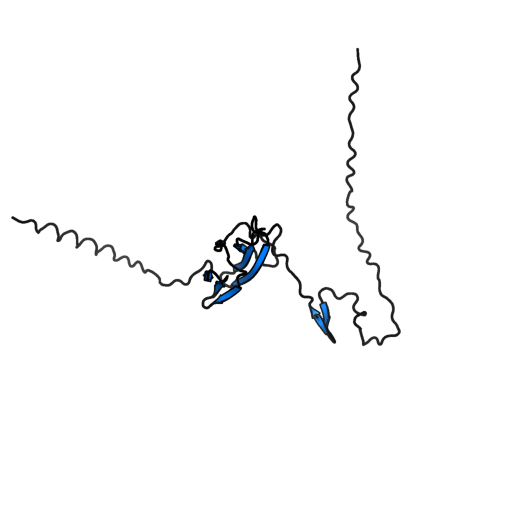84 184 TYR A C 1
ATOM 1443 O O . TYR A 1 184 ? 57.806 -1.821 -17.196 1.00 47.84 184 TYR A O 1
ATOM 1451 N N . GLN A 1 185 ? 58.257 -2.827 -15.246 1.00 48.75 185 GLN A N 1
ATOM 1452 C CA . GLN A 1 185 ? 59.713 -2.858 -15.476 1.00 48.75 185 GLN A CA 1
ATOM 1453 C C . GLN A 1 185 ? 60.215 -4.149 -16.141 1.00 48.75 185 GLN A C 1
ATOM 1455 O O . GLN A 1 185 ? 61.280 -4.143 -16.752 1.00 48.75 185 GLN A O 1
ATOM 1460 N N . ASN A 1 186 ? 59.441 -5.239 -16.106 1.00 51.41 186 ASN A N 1
ATOM 1461 C CA . ASN A 1 186 ? 59.872 -6.528 -16.667 1.00 51.41 186 ASN A CA 1
ATOM 1462 C C . ASN A 1 186 ? 59.532 -6.721 -18.157 1.00 51.41 186 ASN A C 1
ATOM 1464 O O . ASN A 1 186 ? 60.054 -7.639 -18.785 1.00 51.41 186 ASN A O 1
ATOM 1468 N N . ASN A 1 187 ? 58.721 -5.838 -18.752 1.00 53.75 187 ASN A N 1
ATOM 1469 C CA . ASN A 1 187 ? 58.304 -5.943 -20.158 1.00 53.75 187 ASN A CA 1
ATOM 1470 C C . ASN A 1 187 ? 59.100 -5.048 -21.127 1.00 53.75 187 ASN A C 1
ATOM 1472 O O . ASN A 1 187 ? 58.848 -5.092 -22.328 1.00 53.75 187 ASN A O 1
ATOM 1476 N N . SER A 1 188 ? 60.064 -4.253 -20.651 1.00 53.47 188 SER A N 1
ATOM 1477 C CA . SER A 1 188 ? 60.888 -3.376 -21.504 1.00 53.47 188 SER A CA 1
ATOM 1478 C C . SER A 1 188 ? 62.266 -3.943 -21.876 1.00 53.47 188 SER A C 1
ATOM 1480 O O . SER A 1 188 ? 62.936 -3.352 -22.715 1.00 53.47 188 SER A O 1
ATOM 1482 N N . ASN A 1 189 ? 62.683 -5.094 -21.328 1.00 52.69 189 ASN A N 1
ATOM 1483 C CA . ASN A 1 189 ? 64.022 -5.666 -21.568 1.00 52.69 189 ASN A CA 1
ATOM 1484 C C . ASN A 1 189 ? 64.049 -6.931 -22.446 1.00 52.69 189 ASN A C 1
ATOM 1486 O O . ASN A 1 189 ? 65.051 -7.641 -22.473 1.00 52.69 189 ASN A O 1
ATOM 1490 N N . THR A 1 190 ? 62.986 -7.221 -23.197 1.00 56.88 190 THR A N 1
ATOM 1491 C CA . THR A 1 190 ? 62.981 -8.320 -24.183 1.00 56.88 190 THR A CA 1
ATOM 1492 C C . THR A 1 190 ? 62.617 -7.835 -25.585 1.00 56.88 190 THR A C 1
ATOM 1494 O O . THR A 1 190 ? 61.740 -8.376 -26.250 1.00 56.88 190 THR A O 1
ATOM 1497 N N . SER A 1 191 ? 63.334 -6.823 -26.082 1.00 44.53 191 SER A N 1
ATOM 1498 C CA . SER A 1 191 ? 63.409 -6.550 -27.521 1.00 44.53 191 SER A CA 1
ATOM 1499 C C . SER A 1 191 ? 64.707 -7.119 -28.095 1.00 44.53 191 SER A C 1
ATOM 1501 O O . SER A 1 191 ? 65.774 -6.528 -27.975 1.00 44.53 191 SER A O 1
ATOM 1503 N N . VAL A 1 192 ? 64.562 -8.308 -28.673 1.00 51.16 192 VAL A N 1
ATOM 1504 C CA . VAL A 1 192 ? 65.220 -8.823 -29.883 1.00 51.16 192 VAL A CA 1
ATOM 1505 C C . VAL A 1 192 ? 66.254 -7.884 -30.536 1.00 51.16 192 VAL A C 1
ATOM 1507 O O . VAL A 1 192 ? 65.869 -6.930 -31.209 1.00 51.16 192 VAL A O 1
ATOM 1510 N N . SER A 1 193 ? 67.538 -8.240 -30.422 1.00 40.91 193 SER A N 1
ATOM 1511 C CA . SER A 1 193 ? 68.512 -8.366 -31.528 1.00 40.91 193 SER A CA 1
ATOM 1512 C C . SER A 1 193 ? 69.815 -8.964 -31.009 1.00 40.91 193 SER A C 1
ATOM 1514 O O . SER A 1 193 ? 70.395 -8.335 -30.095 1.00 40.91 193 SER A O 1
#